Protein AF-A0A9W7S4F6-F1 (afdb_monomer_lite)

Sequence (201 aa):
MNFFNFFKSDSDDDDLYNVPKEFHKEILNIYGDYPEMPYFSPDRDFRFWIDNYVELFNSVVPKQHMVRLPNGLLTGHIIMLWRVSLNNFTNLTKIPTYFEYKYGVDGEEVIRELINQDLIILTSSVKSVDLNTRKELMILLEKYDINYLKSDKKTTLVSKIIENLSNDQISQEIQKRRYQLTDKGKSYLLDHKYIIKNHTG

Structure (mmCIF, N/CA/C/O backbone):
data_AF-A0A9W7S4F6-F1
#
_entry.id   AF-A0A9W7S4F6-F1
#
loop_
_atom_site.group_PDB
_atom_site.id
_atom_site.type_symbol
_atom_site.label_atom_id
_atom_site.label_alt_id
_atom_site.label_comp_id
_atom_site.label_asym_id
_atom_site.label_entity_id
_atom_site.label_seq_id
_atom_site.pdbx_PDB_ins_code
_atom_site.Cartn_x
_atom_site.Cartn_y
_atom_site.Cartn_z
_atom_site.occupancy
_atom_site.B_iso_or_equiv
_atom_site.auth_seq_id
_atom_site.auth_comp_id
_atom_site.auth_asym_id
_atom_site.auth_atom_id
_atom_site.pdbx_PDB_model_num
ATOM 1 N N . MET A 1 1 ? -12.901 -11.609 -35.967 1.00 32.72 1 MET A N 1
ATOM 2 C CA . MET A 1 1 ? -12.973 -10.137 -36.074 1.00 32.72 1 MET A CA 1
ATOM 3 C C . MET A 1 1 ? -11.819 -9.575 -35.266 1.00 32.72 1 MET A C 1
ATOM 5 O O . MET A 1 1 ? -11.843 -9.682 -34.050 1.00 32.72 1 MET A O 1
ATOM 9 N N . ASN A 1 2 ? -10.783 -9.100 -35.958 1.00 33.16 2 ASN A N 1
ATOM 10 C CA . ASN A 1 2 ? -9.621 -8.450 -35.359 1.00 33.16 2 ASN A CA 1
ATOM 11 C C . ASN A 1 2 ? -9.979 -6.995 -35.056 1.00 33.16 2 ASN A C 1
ATOM 13 O O . ASN A 1 2 ? -10.200 -6.220 -35.982 1.00 33.16 2 ASN A O 1
ATOM 17 N N . PHE A 1 3 ? -10.012 -6.636 -33.779 1.00 39.88 3 PHE A N 1
ATOM 18 C CA . PHE A 1 3 ? -10.021 -5.251 -33.322 1.00 39.88 3 PHE A CA 1
ATOM 19 C C . PHE A 1 3 ? -8.808 -5.073 -32.426 1.00 39.88 3 PHE A C 1
ATOM 21 O O . PHE A 1 3 ? -8.936 -5.311 -31.243 1.00 39.88 3 PHE A O 1
ATOM 28 N N . PHE A 1 4 ? -7.651 -4.748 -33.001 1.00 38.28 4 PHE A N 1
ATOM 29 C CA . PHE A 1 4 ? -6.555 -4.009 -32.359 1.00 38.28 4 PHE A CA 1
ATOM 30 C C . PHE A 1 4 ? -5.533 -3.675 -33.450 1.00 38.28 4 PHE A C 1
ATOM 32 O O . PHE A 1 4 ? -4.568 -4.391 -33.677 1.00 38.28 4 PHE A O 1
ATOM 39 N N . ASN A 1 5 ? -5.813 -2.602 -34.180 1.00 41.84 5 ASN A N 1
ATOM 40 C CA . ASN A 1 5 ? -4.803 -1.832 -34.892 1.00 41.84 5 ASN A CA 1
ATOM 41 C C . ASN A 1 5 ? -5.130 -0.376 -34.584 1.00 41.84 5 ASN A C 1
ATOM 43 O O . ASN A 1 5 ? -5.960 0.243 -35.247 1.00 41.84 5 ASN A O 1
ATOM 47 N N . PHE A 1 6 ? -4.537 0.131 -33.512 1.00 40.47 6 PHE A N 1
ATOM 48 C CA . PHE A 1 6 ? -4.518 1.553 -33.227 1.00 40.47 6 PHE A CA 1
ATOM 49 C C . PHE A 1 6 ? -3.107 1.885 -32.741 1.00 40.47 6 PHE A C 1
ATOM 51 O O . PHE A 1 6 ? -2.622 1.256 -31.806 1.00 40.47 6 PHE A O 1
ATOM 58 N N . PHE A 1 7 ? -2.482 2.821 -33.457 1.00 37.94 7 PHE A N 1
ATOM 59 C CA . PHE A 1 7 ? -1.103 3.313 -33.363 1.00 37.94 7 PHE A CA 1
ATOM 60 C C . PHE A 1 7 ? 0.009 2.446 -33.977 1.00 37.94 7 PHE A C 1
ATOM 62 O O . PHE A 1 7 ? 0.689 1.665 -33.324 1.00 37.94 7 PHE A O 1
ATOM 69 N N . LYS A 1 8 ? 0.262 2.698 -35.262 1.00 38.75 8 LYS A N 1
ATOM 70 C CA . LYS A 1 8 ? 1.627 2.965 -35.727 1.00 38.75 8 LYS A CA 1
ATOM 71 C C . LYS A 1 8 ? 1.611 4.365 -36.335 1.00 38.75 8 LYS A C 1
ATOM 73 O O . LYS A 1 8 ? 1.007 4.548 -37.390 1.00 38.75 8 LYS A O 1
ATOM 78 N N . SER A 1 9 ? 2.172 5.344 -35.630 1.00 35.16 9 SER A N 1
ATOM 79 C CA . SER A 1 9 ? 2.499 6.660 -36.182 1.00 35.16 9 SER A CA 1
ATOM 80 C C . SER A 1 9 ? 4.014 6.789 -36.248 1.00 35.16 9 SER A C 1
ATOM 82 O O . SER A 1 9 ? 4.688 6.534 -35.258 1.00 35.16 9 SER A O 1
ATOM 84 N N . ASP A 1 10 ? 4.525 7.172 -37.415 1.00 39.16 10 ASP A N 1
ATOM 85 C CA . ASP A 1 10 ? 5.950 7.335 -37.716 1.00 39.16 10 ASP A CA 1
ATOM 86 C C . ASP A 1 10 ? 6.528 8.630 -37.097 1.00 39.16 10 ASP A C 1
ATOM 88 O O . ASP A 1 10 ? 6.889 9.572 -37.807 1.00 39.16 10 ASP A O 1
ATOM 92 N N . SER A 1 11 ? 6.603 8.701 -35.766 1.00 40.31 11 SER A N 1
ATOM 93 C CA . SER A 1 11 ? 7.370 9.721 -35.039 1.00 40.31 11 SER A CA 1
ATOM 94 C C . SER A 1 11 ? 8.241 9.045 -33.984 1.00 40.31 11 SER A C 1
ATOM 96 O O . SER A 1 11 ? 7.776 8.782 -32.883 1.00 40.31 11 SER A O 1
ATOM 98 N N . ASP A 1 12 ? 9.495 8.763 -34.331 1.00 45.31 12 ASP A N 1
ATOM 99 C CA . ASP A 1 12 ? 10.498 8.067 -33.507 1.00 45.31 12 ASP A CA 1
ATOM 100 C C . ASP A 1 12 ? 10.998 8.885 -32.281 1.00 45.31 12 ASP A C 1
ATOM 102 O O . ASP A 1 12 ? 12.198 8.996 -32.051 1.00 45.31 12 ASP A O 1
ATOM 106 N N . ASP A 1 13 ? 10.083 9.460 -31.494 1.00 46.50 13 ASP A N 1
ATOM 107 C CA . ASP A 1 13 ? 10.300 10.156 -30.207 1.00 46.50 13 ASP A CA 1
ATOM 108 C C . ASP A 1 13 ? 9.098 9.857 -29.267 1.00 46.50 13 ASP A C 1
ATOM 110 O O . ASP A 1 13 ? 8.516 10.748 -28.644 1.00 46.50 13 ASP A O 1
ATOM 114 N N . ASP A 1 14 ? 8.662 8.592 -29.226 1.00 49.97 14 ASP A N 1
ATOM 115 C CA . ASP A 1 14 ? 7.472 8.133 -28.495 1.00 49.97 14 ASP A CA 1
ATOM 116 C C . ASP A 1 14 ? 7.614 8.337 -26.969 1.00 49.97 14 ASP A C 1
ATOM 118 O O . ASP A 1 14 ? 8.318 7.600 -26.277 1.00 49.97 14 ASP A O 1
ATOM 122 N N . ASP A 1 15 ? 6.939 9.379 -26.473 1.00 59.78 15 ASP A N 1
ATOM 123 C CA . ASP A 1 15 ? 6.607 9.751 -25.090 1.00 59.78 15 ASP A CA 1
ATOM 124 C C . ASP A 1 15 ? 7.166 8.847 -23.966 1.00 59.78 15 ASP A C 1
ATOM 126 O O . ASP A 1 15 ? 6.445 8.078 -23.320 1.00 59.78 15 ASP A O 1
ATOM 130 N N . LEU A 1 16 ? 8.451 9.026 -23.630 1.00 79.94 16 LEU A N 1
ATOM 131 C CA . LEU A 1 16 ? 9.003 8.613 -22.335 1.00 79.94 16 LEU A CA 1
ATOM 132 C C . LEU A 1 16 ? 8.400 9.491 -21.227 1.00 79.94 16 LEU A C 1
ATOM 134 O O . LEU A 1 16 ? 8.993 10.475 -20.776 1.00 79.94 16 LEU A O 1
ATOM 138 N N . TYR A 1 17 ? 7.176 9.152 -20.825 1.00 80.25 17 TYR A N 1
ATOM 139 C CA . TYR A 1 17 ? 6.408 9.876 -19.818 1.00 80.25 17 TYR A CA 1
ATOM 140 C C . TYR A 1 17 ? 7.227 10.062 -18.530 1.00 80.25 17 TYR A C 1
ATOM 142 O O . TYR A 1 17 ? 7.829 9.117 -18.023 1.00 80.25 17 TYR A O 1
ATOM 150 N N . ASN A 1 18 ? 7.250 11.294 -18.011 1.00 88.75 18 ASN A N 1
ATOM 151 C CA . ASN A 1 18 ? 8.052 11.738 -16.859 1.00 88.75 18 ASN A CA 1
ATOM 152 C C . ASN A 1 18 ? 9.583 11.683 -17.019 1.00 88.75 18 ASN A C 1
ATOM 154 O O . ASN A 1 18 ? 10.291 11.937 -16.046 1.00 88.75 18 ASN A O 1
ATOM 158 N N . VAL A 1 19 ? 10.118 11.409 -18.212 1.00 92.75 19 VAL A N 1
ATOM 159 C CA . VAL A 1 19 ? 11.563 11.487 -18.468 1.00 92.75 19 VAL A CA 1
ATOM 160 C C . VAL A 1 19 ? 11.887 12.810 -19.173 1.00 92.75 19 VAL A C 1
ATOM 162 O O . VAL A 1 19 ? 11.364 13.061 -20.264 1.00 92.75 19 VAL A O 1
ATOM 165 N N . PRO A 1 20 ? 12.756 13.667 -18.604 1.00 93.12 20 PRO A N 1
ATOM 166 C CA . PRO A 1 20 ? 13.249 14.853 -19.299 1.00 93.12 20 PRO A CA 1
ATOM 167 C C . PRO A 1 20 ? 13.992 14.485 -20.590 1.00 93.12 20 PRO A C 1
ATOM 169 O O . PRO A 1 20 ? 14.718 13.489 -20.633 1.00 93.12 20 PRO A O 1
ATOM 172 N N . LYS A 1 21 ? 13.821 15.294 -21.644 1.00 92.31 21 LYS A N 1
ATOM 173 C CA . LYS A 1 21 ? 14.333 15.002 -22.999 1.00 92.31 21 LYS A CA 1
ATOM 174 C C . LYS A 1 21 ? 15.837 14.755 -23.032 1.00 92.31 21 LYS A C 1
ATOM 176 O O . LYS A 1 21 ? 16.311 13.922 -23.797 1.00 92.31 21 LYS A O 1
ATOM 181 N N . GLU A 1 22 ? 16.585 15.457 -22.189 1.00 93.94 22 GLU A N 1
ATOM 182 C CA . GLU A 1 22 ? 18.032 15.315 -22.074 1.00 93.94 22 GLU A CA 1
ATOM 183 C C . GLU A 1 22 ? 18.489 13.922 -21.615 1.00 93.94 22 GLU A C 1
ATOM 185 O O . GLU A 1 22 ? 19.639 13.588 -21.866 1.00 93.94 22 GLU A O 1
ATOM 190 N N . PHE A 1 23 ? 17.614 13.108 -21.006 1.00 94.69 23 PHE A N 1
ATOM 191 C CA . PHE A 1 23 ? 17.925 11.741 -20.562 1.00 94.69 23 PHE A CA 1
ATOM 192 C C . PHE A 1 23 ? 17.335 10.648 -21.465 1.00 94.69 23 PHE A C 1
ATOM 194 O O . PHE A 1 23 ? 17.515 9.460 -21.191 1.00 94.69 23 PHE A O 1
ATOM 201 N N . HIS A 1 24 ? 16.597 11.000 -22.525 1.00 94.06 24 HIS A N 1
ATOM 202 C CA . HIS A 1 24 ? 15.890 10.017 -23.363 1.00 94.06 24 HIS A CA 1
ATOM 203 C C . HIS A 1 24 ? 16.838 8.982 -23.966 1.00 94.06 24 HIS A C 1
ATOM 205 O O . HIS A 1 24 ? 16.556 7.786 -23.931 1.00 94.06 24 HIS A O 1
ATOM 211 N N . LYS A 1 25 ? 17.998 9.423 -24.459 1.00 94.06 25 LYS A N 1
ATOM 212 C CA . LYS A 1 25 ? 18.991 8.534 -25.068 1.00 94.06 25 LYS A CA 1
ATOM 213 C C . LYS A 1 25 ? 19.554 7.536 -24.056 1.00 94.06 25 LYS A C 1
ATOM 215 O O . LYS A 1 25 ? 19.683 6.355 -24.367 1.00 94.06 25 LYS A O 1
ATOM 220 N N . GLU A 1 26 ? 19.883 7.991 -22.853 1.00 94.19 26 GLU A N 1
ATOM 221 C CA . GLU A 1 26 ? 20.376 7.160 -21.758 1.00 94.19 26 GLU A CA 1
ATOM 222 C C . GLU A 1 26 ? 19.328 6.123 -21.347 1.00 94.19 26 GLU A C 1
ATOM 224 O O . GLU A 1 26 ? 19.645 4.938 -21.250 1.00 94.19 26 GLU A O 1
ATOM 229 N N . ILE A 1 27 ? 18.069 6.540 -21.184 1.00 94.81 27 ILE A N 1
ATOM 230 C CA . ILE A 1 27 ? 16.965 5.633 -20.847 1.00 94.81 27 ILE A CA 1
ATOM 231 C C . ILE A 1 27 ? 16.746 4.587 -21.942 1.00 94.81 27 ILE A C 1
ATOM 233 O O . ILE A 1 27 ? 16.637 3.400 -21.629 1.00 94.81 27 ILE A O 1
ATOM 237 N N . LEU A 1 28 ? 16.745 4.983 -23.217 1.00 94.31 28 LEU A N 1
ATOM 238 C CA . LEU A 1 28 ? 16.602 4.052 -24.340 1.00 94.31 28 LEU A CA 1
ATOM 239 C C . LEU A 1 28 ? 17.790 3.088 -24.456 1.00 94.31 28 LEU A C 1
ATOM 241 O O . LEU A 1 28 ? 17.591 1.924 -24.790 1.00 94.31 28 LEU A O 1
ATOM 245 N N . ASN A 1 29 ? 19.007 3.517 -24.118 1.00 93.81 29 ASN A N 1
ATOM 246 C CA . ASN A 1 29 ? 20.161 2.614 -24.081 1.00 93.81 29 ASN A CA 1
ATOM 247 C C . ASN A 1 29 ? 20.031 1.537 -22.992 1.00 93.81 29 ASN A C 1
ATOM 249 O O . ASN A 1 29 ? 20.542 0.433 -23.168 1.00 93.81 29 ASN A O 1
ATOM 253 N N . ILE A 1 30 ? 19.373 1.851 -21.872 1.00 94.00 30 ILE A N 1
ATOM 254 C CA . ILE A 1 30 ? 19.196 0.920 -20.749 1.00 94.00 30 ILE A CA 1
ATOM 255 C C . ILE A 1 30 ? 17.992 -0.005 -20.974 1.00 94.00 30 ILE A C 1
ATOM 257 O O . ILE A 1 30 ? 18.078 -1.205 -20.713 1.00 94.00 30 ILE A O 1
ATOM 261 N N . TYR A 1 31 ? 16.867 0.559 -21.417 1.00 95.50 31 TYR A N 1
ATOM 262 C CA . TYR A 1 31 ? 15.559 -0.101 -21.405 1.00 95.50 31 TYR A CA 1
ATOM 263 C C . TYR A 1 31 ? 14.926 -0.275 -22.790 1.00 95.50 31 TYR A C 1
ATOM 265 O O . TYR A 1 31 ? 13.834 -0.824 -22.889 1.00 95.50 31 TYR A O 1
ATOM 273 N N . GLY A 1 32 ? 15.570 0.166 -23.873 1.00 93.69 32 GLY A N 1
ATOM 274 C CA . GLY A 1 32 ? 14.972 0.187 -25.215 1.00 93.69 32 GLY A CA 1
ATOM 275 C C . GLY A 1 32 ? 14.591 -1.186 -25.777 1.00 93.69 32 GLY A C 1
ATOM 276 O O . GLY A 1 32 ? 13.767 -1.269 -26.681 1.00 93.69 32 GLY A O 1
ATOM 277 N N . ASP A 1 33 ? 15.148 -2.272 -25.239 1.00 94.75 33 ASP A N 1
ATOM 278 C CA . ASP A 1 33 ? 14.789 -3.640 -25.618 1.00 94.75 33 ASP A CA 1
ATOM 279 C C . ASP A 1 33 ? 13.761 -4.288 -24.669 1.00 94.75 33 ASP A C 1
ATOM 281 O O . ASP A 1 33 ? 13.465 -5.483 -24.803 1.00 94.75 33 ASP A O 1
ATOM 285 N N . TYR A 1 34 ? 13.233 -3.542 -23.692 1.00 96.44 34 TYR A N 1
ATOM 286 C CA . TYR A 1 34 ? 12.266 -4.041 -22.719 1.00 96.44 34 TYR A CA 1
ATOM 287 C C . TYR A 1 34 ? 10.887 -4.179 -23.372 1.00 96.44 34 TYR A C 1
ATOM 289 O O . TYR A 1 34 ? 10.510 -3.365 -24.209 1.00 96.44 34 TYR A O 1
ATOM 297 N N . PRO A 1 35 ? 10.099 -5.198 -22.986 1.00 95.62 35 PRO A N 1
ATOM 298 C CA . PRO A 1 35 ? 8.726 -5.332 -23.473 1.00 95.62 35 PRO A CA 1
ATOM 299 C C . PRO A 1 35 ? 7.795 -4.230 -22.944 1.00 95.62 35 PRO A C 1
ATOM 301 O O . PRO A 1 35 ? 6.747 -3.991 -23.535 1.00 95.62 35 PRO A O 1
ATOM 304 N N . GLU A 1 36 ? 8.163 -3.583 -21.836 1.00 94.88 36 GLU A N 1
ATOM 305 C CA . GLU A 1 36 ? 7.449 -2.460 -21.235 1.00 94.88 36 GLU A CA 1
ATOM 306 C C . GLU A 1 36 ? 8.454 -1.537 -20.533 1.00 94.88 36 GLU A C 1
ATOM 308 O O . GLU A 1 36 ? 9.375 -2.016 -19.861 1.00 94.88 36 GLU A O 1
ATOM 313 N N . MET A 1 37 ? 8.290 -0.221 -20.689 1.00 95.31 37 MET A N 1
ATOM 314 C CA . MET A 1 37 ? 9.149 0.757 -20.024 1.00 95.31 37 MET A CA 1
ATOM 315 C C . MET A 1 37 ? 8.861 0.815 -18.521 1.00 95.31 37 MET A C 1
ATOM 317 O O . MET A 1 37 ? 7.693 0.868 -18.130 1.00 95.31 37 MET A O 1
ATOM 321 N N . PRO A 1 38 ? 9.896 0.837 -17.660 1.00 96.06 38 PRO A N 1
ATOM 322 C CA . PRO A 1 38 ? 9.707 1.107 -16.244 1.00 96.06 38 PRO A CA 1
ATOM 323 C C . PRO A 1 38 ? 9.049 2.465 -16.005 1.00 96.06 38 PRO A C 1
ATOM 325 O O . PRO A 1 38 ? 9.302 3.435 -16.715 1.00 96.06 38 PRO A O 1
ATOM 328 N N . TYR A 1 39 ? 8.265 2.551 -14.939 1.00 96.12 39 TYR A N 1
ATOM 329 C CA . TYR A 1 39 ? 7.789 3.818 -14.414 1.00 96.12 39 TYR A CA 1
ATOM 330 C C . TYR A 1 39 ? 8.942 4.654 -13.839 1.00 96.12 39 TYR A C 1
ATOM 332 O O . TYR A 1 39 ? 9.801 4.154 -13.100 1.00 96.12 39 TYR A O 1
ATOM 340 N N . PHE A 1 40 ? 8.899 5.952 -14.133 1.00 95.00 40 PHE A N 1
ATOM 341 C CA . PHE A 1 40 ? 9.747 6.977 -13.542 1.00 95.00 40 PHE A CA 1
ATOM 342 C C . PHE A 1 40 ? 8.859 8.012 -12.852 1.00 95.00 40 PHE A C 1
ATOM 344 O O . PHE A 1 40 ? 7.925 8.543 -13.466 1.00 95.00 40 PHE A O 1
ATOM 351 N N . SER A 1 41 ? 9.125 8.291 -11.575 1.00 93.38 41 SER A N 1
ATOM 352 C CA . SER A 1 41 ? 8.386 9.334 -10.874 1.00 93.38 41 SER A CA 1
ATOM 353 C C . SER A 1 41 ? 8.713 10.722 -11.455 1.00 93.38 41 SER A C 1
ATOM 355 O O . SER A 1 41 ? 9.854 10.955 -11.863 1.00 93.38 41 SER A O 1
ATOM 357 N N . PRO A 1 42 ? 7.750 11.666 -11.497 1.00 91.56 42 PRO A N 1
ATOM 358 C CA . PRO A 1 42 ? 7.992 13.021 -12.012 1.00 91.56 42 PRO A CA 1
ATOM 359 C C . PRO A 1 42 ? 9.106 13.781 -11.278 1.00 91.56 42 PRO A C 1
ATOM 361 O O . PRO A 1 42 ? 9.693 14.713 -11.815 1.00 91.56 42 PRO A O 1
ATOM 364 N N . ASP A 1 43 ? 9.361 13.404 -10.029 1.00 90.56 43 ASP A N 1
ATOM 365 C CA . ASP A 1 43 ? 10.349 13.982 -9.124 1.00 90.56 43 ASP A CA 1
ATOM 366 C C . ASP A 1 43 ? 11.664 13.185 -9.064 1.00 90.56 43 ASP A C 1
ATOM 368 O O . ASP A 1 43 ? 12.518 13.475 -8.222 1.00 90.56 43 ASP A O 1
ATOM 372 N N . ARG A 1 44 ? 11.858 12.187 -9.940 1.00 91.44 44 ARG A N 1
ATOM 373 C CA . ARG A 1 44 ? 13.099 11.408 -9.979 1.00 91.44 44 ARG A CA 1
ATOM 374 C C . ARG A 1 44 ? 14.284 12.292 -10.370 1.00 91.44 44 ARG A C 1
ATOM 376 O O . ARG A 1 44 ? 14.308 12.905 -11.434 1.00 91.44 44 ARG A O 1
ATOM 383 N N . ASP A 1 45 ? 15.337 12.250 -9.558 1.00 93.69 45 ASP A N 1
ATOM 384 C CA . ASP A 1 45 ? 16.643 12.794 -9.932 1.00 93.69 45 ASP A CA 1
ATOM 385 C C . ASP A 1 45 ? 17.372 11.809 -10.860 1.00 93.69 45 ASP A C 1
ATOM 387 O O . ASP A 1 45 ? 18.068 10.890 -10.417 1.00 93.69 45 ASP A O 1
ATOM 391 N N . PHE A 1 46 ? 17.163 11.973 -12.167 1.00 93.69 46 PHE A N 1
ATOM 392 C CA . PHE A 1 46 ? 17.753 11.113 -13.193 1.00 93.69 46 PHE A CA 1
ATOM 393 C C . PHE A 1 46 ? 19.275 11.175 -13.207 1.00 93.69 46 PHE A C 1
ATOM 395 O O . PHE A 1 46 ? 19.912 10.133 -13.344 1.00 93.69 46 PHE A O 1
ATOM 402 N N . ARG A 1 47 ? 19.860 12.364 -13.028 1.00 94.81 47 ARG A N 1
ATOM 403 C CA . ARG A 1 47 ? 21.315 1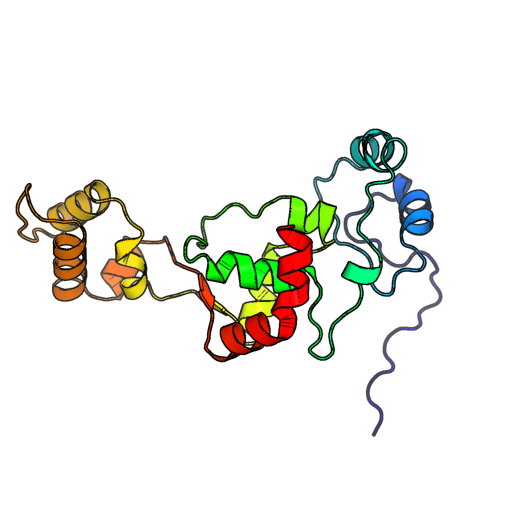2.528 -13.040 1.00 94.81 47 ARG A CA 1
ATOM 404 C C . ARG A 1 47 ? 21.940 11.777 -11.875 1.00 94.81 47 ARG A C 1
ATOM 406 O O . ARG A 1 47 ? 22.819 10.948 -12.087 1.00 94.81 47 ARG A O 1
ATOM 413 N N . PHE A 1 48 ? 21.433 12.001 -10.662 1.00 93.06 48 PHE A N 1
ATOM 414 C CA . PHE A 1 48 ? 21.901 11.279 -9.484 1.00 93.06 48 PHE A CA 1
ATOM 415 C C . PHE A 1 48 ? 21.695 9.768 -9.630 1.00 93.06 48 PHE A C 1
ATOM 417 O O . PHE A 1 48 ? 22.602 8.998 -9.312 1.00 93.06 48 PHE A O 1
ATOM 424 N N . TRP A 1 49 ? 20.530 9.331 -10.121 1.00 93.12 49 TRP A N 1
ATOM 425 C CA . TRP A 1 49 ? 20.239 7.910 -10.306 1.00 93.12 49 TRP A CA 1
ATOM 426 C C . TRP A 1 49 ? 21.177 7.241 -11.324 1.00 93.12 49 TRP A C 1
ATOM 428 O O . TRP A 1 49 ? 21.739 6.187 -11.020 1.00 93.12 49 TRP A O 1
ATOM 438 N N . ILE A 1 50 ? 21.394 7.849 -12.494 1.00 92.25 50 ILE A N 1
ATOM 439 C CA . ILE A 1 50 ? 22.292 7.315 -13.529 1.00 92.25 50 ILE A CA 1
ATOM 440 C C . ILE A 1 50 ? 23.721 7.231 -12.988 1.00 92.25 50 ILE A C 1
ATOM 442 O O . ILE A 1 50 ? 24.280 6.134 -12.925 1.00 92.25 50 ILE A O 1
ATOM 446 N N . ASP A 1 51 ? 24.254 8.352 -12.500 1.00 91.44 51 ASP A N 1
ATOM 447 C CA . ASP A 1 51 ? 25.649 8.452 -12.065 1.00 91.44 51 ASP A CA 1
ATOM 448 C C . ASP A 1 51 ? 25.946 7.518 -10.880 1.00 91.44 51 ASP A C 1
ATOM 450 O O . ASP A 1 51 ? 27.020 6.932 -10.802 1.00 91.44 51 ASP A O 1
ATOM 454 N N . ASN A 1 52 ? 25.005 7.359 -9.937 1.00 88.44 52 ASN A N 1
ATOM 455 C CA . ASN A 1 52 ? 25.277 6.647 -8.682 1.00 88.44 52 ASN A CA 1
ATOM 456 C C . ASN A 1 52 ? 24.771 5.207 -8.651 1.00 88.44 52 ASN A C 1
ATOM 458 O O . ASN A 1 52 ? 25.295 4.423 -7.866 1.00 88.44 52 ASN A O 1
ATOM 462 N N . TYR A 1 53 ? 23.764 4.840 -9.446 1.00 86.75 53 TYR A N 1
ATOM 463 C CA . TYR A 1 53 ? 23.165 3.500 -9.398 1.00 86.75 53 TYR A CA 1
ATOM 464 C C . TYR A 1 53 ? 23.378 2.726 -10.687 1.00 86.75 53 TYR A C 1
ATOM 466 O O . TYR A 1 53 ? 23.735 1.547 -10.626 1.00 86.75 53 TYR A O 1
ATOM 474 N N . VAL A 1 54 ? 23.181 3.363 -11.839 1.00 86.62 54 VAL A N 1
ATOM 475 C CA . VAL A 1 54 ? 23.348 2.689 -13.130 1.00 86.62 54 VAL A CA 1
ATOM 476 C C . VAL A 1 54 ? 24.830 2.487 -13.422 1.00 86.62 54 VAL A C 1
ATOM 478 O O . VAL A 1 54 ? 25.260 1.349 -13.589 1.00 86.62 54 VAL A O 1
ATOM 481 N N . GLU A 1 55 ? 25.626 3.554 -13.406 1.00 84.00 55 GLU A N 1
ATOM 482 C CA . GLU A 1 55 ? 27.038 3.4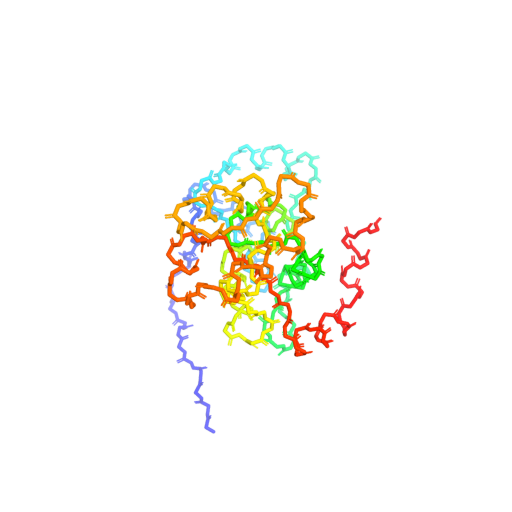75 -13.796 1.00 84.00 55 GLU A CA 1
ATOM 483 C C . GLU A 1 55 ? 27.899 2.727 -12.767 1.00 84.00 55 GLU A C 1
ATOM 485 O O . GLU A 1 55 ? 28.755 1.927 -13.143 1.00 84.00 55 GLU A O 1
ATOM 490 N N . LEU A 1 56 ? 27.658 2.938 -11.466 1.00 77.00 56 LEU A N 1
ATOM 491 C CA . LEU A 1 56 ? 28.482 2.337 -10.406 1.00 77.00 56 LEU A CA 1
ATOM 492 C C . LEU A 1 56 ? 28.066 0.914 -10.025 1.00 77.00 56 LEU A C 1
ATOM 494 O O . LEU A 1 56 ? 28.922 0.092 -9.699 1.00 77.00 56 LEU A O 1
ATOM 498 N N . PHE A 1 57 ? 26.763 0.623 -10.024 1.00 79.38 57 PHE A N 1
ATOM 499 C CA . PHE A 1 57 ? 26.230 -0.629 -9.472 1.00 79.38 57 PHE A CA 1
ATOM 500 C C . PHE A 1 57 ? 25.417 -1.449 -10.471 1.00 79.38 57 PHE A C 1
ATOM 502 O O . PHE A 1 57 ? 24.924 -2.516 -10.102 1.00 79.38 57 PHE A O 1
ATOM 509 N N . ASN A 1 58 ? 25.255 -0.975 -11.712 1.00 82.50 58 ASN A N 1
ATOM 510 C CA . ASN A 1 58 ? 24.370 -1.580 -12.709 1.00 82.50 58 ASN A CA 1
ATOM 511 C C . ASN A 1 58 ? 22.960 -1.860 -12.146 1.00 82.50 58 ASN A C 1
ATOM 513 O O . ASN A 1 58 ? 22.322 -2.871 -12.446 1.00 82.50 58 ASN A O 1
ATOM 517 N N . SER A 1 59 ? 22.495 -0.977 -11.259 1.00 87.94 59 SER A N 1
ATOM 518 C CA . SER A 1 59 ? 21.251 -1.131 -10.509 1.00 87.94 59 SER A CA 1
ATOM 519 C C . SER A 1 59 ? 20.081 -0.567 -11.313 1.00 87.94 59 SER A C 1
ATOM 521 O O . SER A 1 59 ? 19.532 0.494 -11.003 1.00 87.94 59 SER A O 1
ATOM 523 N N . VAL A 1 60 ? 19.712 -1.309 -12.354 1.00 94.19 60 VAL A N 1
ATOM 524 C CA . VAL A 1 60 ? 18.562 -1.049 -13.229 1.00 94.19 60 VAL A CA 1
ATOM 525 C C . VAL A 1 60 ? 17.403 -1.987 -12.892 1.00 94.19 60 VAL A C 1
ATOM 527 O O . VAL A 1 60 ? 17.603 -3.059 -12.313 1.00 94.19 60 VAL A O 1
ATOM 530 N N . VAL A 1 61 ? 16.178 -1.603 -13.258 1.00 95.69 61 VAL A N 1
ATOM 531 C CA . VAL A 1 61 ? 15.014 -2.490 -13.127 1.00 95.69 61 VAL A CA 1
ATOM 532 C C . VAL A 1 61 ? 15.244 -3.712 -14.016 1.00 95.69 61 VAL A C 1
ATOM 534 O O . VAL A 1 61 ? 15.475 -3.535 -15.204 1.00 95.69 61 VAL A O 1
ATOM 537 N N . PRO A 1 62 ? 15.175 -4.955 -13.512 1.00 95.50 62 PRO A N 1
ATOM 538 C CA . PRO A 1 62 ? 15.411 -6.123 -14.352 1.00 95.50 62 PRO A CA 1
ATOM 539 C C . PRO A 1 62 ? 14.351 -6.280 -15.449 1.00 95.50 62 PRO A C 1
ATOM 541 O O . PRO A 1 62 ? 13.156 -6.262 -15.157 1.00 95.50 62 PRO A O 1
ATOM 544 N N . LYS A 1 63 ? 14.768 -6.582 -16.684 1.00 96.38 63 LYS A N 1
ATOM 545 C CA . LYS A 1 63 ? 13.870 -6.849 -17.830 1.00 96.38 63 LYS A CA 1
ATOM 546 C C . LYS A 1 63 ? 12.741 -7.827 -17.526 1.00 96.38 63 LYS A C 1
ATOM 548 O O . LYS A 1 63 ? 11.595 -7.597 -17.888 1.00 96.38 63 LYS A O 1
ATOM 553 N N . GLN A 1 64 ? 13.048 -8.892 -16.792 1.00 95.81 64 GLN A N 1
ATOM 554 C CA . GLN A 1 64 ? 12.070 -9.896 -16.367 1.00 95.81 64 GLN A CA 1
ATOM 555 C C . GLN A 1 64 ? 10.940 -9.335 -15.480 1.00 95.81 64 GLN A C 1
ATOM 557 O O . GLN A 1 64 ? 9.877 -9.941 -15.403 1.00 95.81 64 GLN A O 1
ATO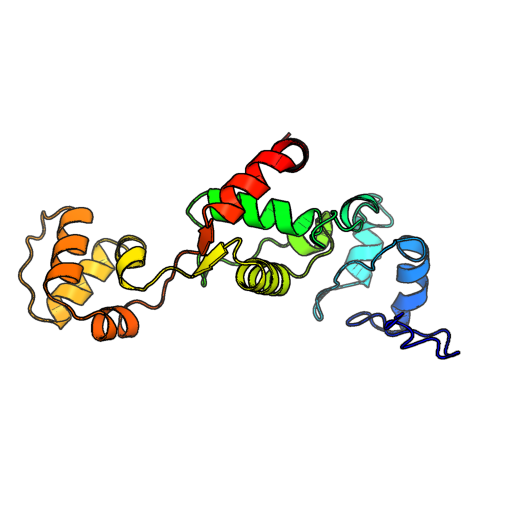M 562 N N . HIS A 1 65 ? 11.148 -8.206 -14.789 1.00 97.31 65 HIS A N 1
ATOM 563 C CA . HIS A 1 65 ? 10.111 -7.561 -13.974 1.00 97.31 65 HIS A CA 1
ATOM 564 C C . HIS A 1 65 ? 9.119 -6.761 -14.815 1.00 97.31 65 HIS A C 1
ATOM 566 O O . HIS A 1 65 ? 7.984 -6.595 -14.372 1.00 97.31 65 HIS A O 1
ATOM 572 N N . MET A 1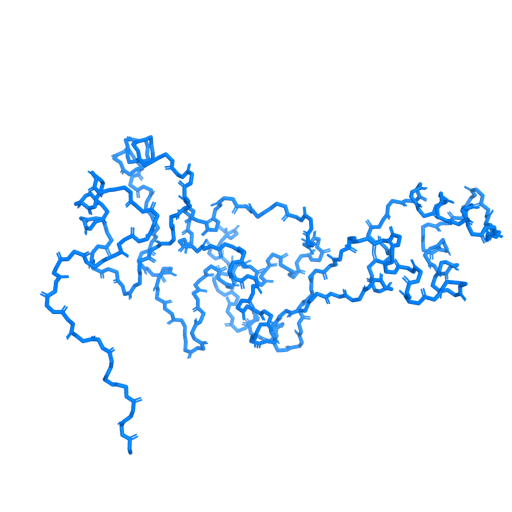 66 ? 9.523 -6.378 -16.030 1.00 97.62 66 MET A N 1
ATOM 573 C CA . MET A 1 66 ? 8.703 -5.668 -17.011 1.00 97.62 66 MET A CA 1
ATOM 574 C C . MET A 1 66 ? 7.986 -6.608 -17.993 1.00 97.62 66 MET A C 1
ATOM 576 O O . MET A 1 66 ? 7.345 -6.159 -18.933 1.00 97.62 66 MET A O 1
ATOM 580 N N . VAL A 1 67 ? 8.057 -7.927 -17.784 1.00 97.19 67 VAL A N 1
ATOM 581 C CA . VAL A 1 67 ? 7.264 -8.907 -18.540 1.00 97.19 67 VAL A CA 1
ATOM 582 C C . VAL A 1 67 ? 5.918 -9.104 -17.838 1.00 97.19 67 VAL A C 1
ATOM 584 O O . VAL A 1 67 ? 5.871 -9.557 -16.691 1.00 97.19 67 VAL A O 1
ATOM 587 N N . ARG A 1 68 ? 4.817 -8.801 -18.532 1.00 97.31 68 ARG A N 1
ATOM 588 C CA . ARG A 1 68 ? 3.450 -9.040 -18.041 1.00 97.31 68 ARG A CA 1
ATOM 589 C C . ARG A 1 68 ? 3.165 -10.546 -17.932 1.00 97.31 68 ARG A C 1
ATOM 591 O O . ARG A 1 68 ? 3.459 -11.325 -18.836 1.00 97.31 68 ARG A O 1
ATOM 598 N N . LEU A 1 69 ? 2.566 -10.947 -16.815 1.00 95.75 69 LEU A N 1
ATOM 599 C CA . LEU A 1 69 ? 1.983 -12.270 -16.584 1.00 95.75 69 LEU A CA 1
ATOM 600 C C . LEU A 1 69 ? 0.716 -12.450 -17.445 1.00 95.75 69 LEU A C 1
ATOM 602 O O . LEU A 1 69 ? 0.170 -11.456 -17.928 1.00 95.75 69 LEU A O 1
ATOM 606 N N . PRO A 1 70 ? 0.185 -13.679 -17.614 1.00 93.56 70 PRO A N 1
ATOM 607 C CA . PRO A 1 70 ? -0.975 -13.928 -18.481 1.00 93.56 70 PRO A CA 1
ATOM 608 C C . PRO A 1 70 ? -2.229 -13.096 -18.170 1.00 93.56 70 PRO A C 1
ATOM 610 O O . PRO A 1 70 ? -3.052 -12.879 -19.053 1.00 93.56 70 PRO A O 1
ATOM 613 N N . ASN A 1 71 ? -2.387 -12.619 -16.933 1.00 89.88 71 ASN A N 1
ATOM 614 C CA . ASN A 1 71 ? -3.496 -11.752 -16.531 1.00 89.88 71 ASN A CA 1
ATOM 615 C C . ASN A 1 71 ? -3.200 -10.246 -16.684 1.00 89.88 71 ASN A C 1
ATOM 617 O O . ASN A 1 71 ? -3.972 -9.418 -16.203 1.00 89.88 71 ASN A O 1
ATOM 621 N N . GLY A 1 72 ? -2.067 -9.891 -17.290 1.00 95.25 72 GLY A N 1
ATOM 622 C CA . GLY A 1 72 ? -1.641 -8.510 -17.481 1.00 95.25 72 GLY A CA 1
ATOM 623 C C . GLY A 1 72 ? -0.998 -7.860 -16.255 1.00 95.25 72 GLY A C 1
ATOM 624 O O . GLY A 1 72 ? -0.857 -6.646 -16.247 1.00 95.25 72 GLY A O 1
ATOM 625 N N . LEU A 1 73 ? -0.602 -8.601 -15.216 1.00 97.25 73 LEU A N 1
ATOM 626 C CA . LEU A 1 73 ? 0.125 -8.034 -14.069 1.00 97.25 73 LEU A CA 1
ATOM 627 C C . LEU A 1 73 ? 1.641 -8.153 -14.227 1.00 97.25 73 LEU A C 1
ATOM 629 O O . LEU A 1 73 ? 2.133 -9.146 -14.754 1.00 97.25 73 LEU A O 1
ATOM 633 N N . LEU A 1 74 ? 2.391 -7.180 -13.715 1.00 98.19 74 LEU A N 1
ATOM 634 C CA . LEU A 1 74 ? 3.849 -7.255 -13.613 1.00 98.19 74 LEU A CA 1
ATOM 635 C C . LEU A 1 74 ? 4.279 -7.904 -12.297 1.00 98.19 74 LEU A C 1
ATOM 637 O O . LEU A 1 74 ? 3.496 -8.097 -11.362 1.00 98.19 74 LEU A O 1
ATOM 641 N N . THR A 1 75 ? 5.579 -8.181 -12.195 1.00 97.81 75 THR A N 1
ATOM 642 C CA . THR A 1 75 ? 6.190 -8.667 -10.949 1.00 97.81 75 THR A CA 1
ATOM 643 C C . THR A 1 75 ? 5.898 -7.712 -9.783 1.00 97.81 75 THR A C 1
ATOM 645 O O . THR A 1 75 ? 5.581 -8.167 -8.682 1.00 97.81 75 THR A O 1
ATOM 648 N N . GLY A 1 76 ? 5.927 -6.396 -10.028 1.00 98.00 76 GLY A N 1
ATOM 649 C CA . GLY A 1 76 ? 5.607 -5.372 -9.030 1.00 98.00 76 GLY A CA 1
ATOM 650 C C . GLY A 1 76 ? 4.212 -5.526 -8.413 1.00 98.00 76 GLY A C 1
ATOM 651 O O . GLY A 1 76 ? 4.065 -5.414 -7.197 1.00 98.00 76 GLY A O 1
ATOM 652 N N . HIS A 1 77 ? 3.198 -5.896 -9.197 1.00 98.50 77 HIS A N 1
ATOM 653 C CA . HIS A 1 77 ? 1.842 -6.131 -8.686 1.00 98.50 77 HIS A CA 1
ATOM 654 C C . HIS A 1 77 ? 1.774 -7.302 -7.709 1.00 98.50 77 HIS A C 1
ATOM 656 O O . HIS A 1 77 ? 1.080 -7.223 -6.697 1.00 98.50 77 HIS A O 1
ATOM 662 N N . ILE A 1 78 ? 2.539 -8.369 -7.955 1.00 98.19 78 ILE A N 1
ATOM 663 C CA . ILE A 1 78 ? 2.611 -9.526 -7.047 1.00 98.19 78 ILE A CA 1
ATOM 664 C C . ILE A 1 78 ? 3.237 -9.127 -5.713 1.00 98.19 78 ILE A C 1
ATOM 666 O O . ILE A 1 78 ? 2.775 -9.545 -4.649 1.00 98.19 78 ILE A O 1
ATOM 670 N N . ILE A 1 79 ? 4.256 -8.269 -5.754 1.00 98.19 79 ILE A N 1
ATOM 671 C CA . ILE A 1 79 ? 4.878 -7.727 -4.545 1.00 98.19 79 ILE A CA 1
ATOM 672 C C . ILE A 1 79 ? 3.905 -6.825 -3.784 1.00 98.19 79 ILE A C 1
ATOM 674 O O . ILE A 1 79 ? 3.868 -6.882 -2.555 1.00 98.19 79 ILE A O 1
ATOM 678 N N . MET A 1 80 ? 3.056 -6.059 -4.476 1.00 98.31 80 MET A N 1
ATOM 679 C CA . MET A 1 80 ? 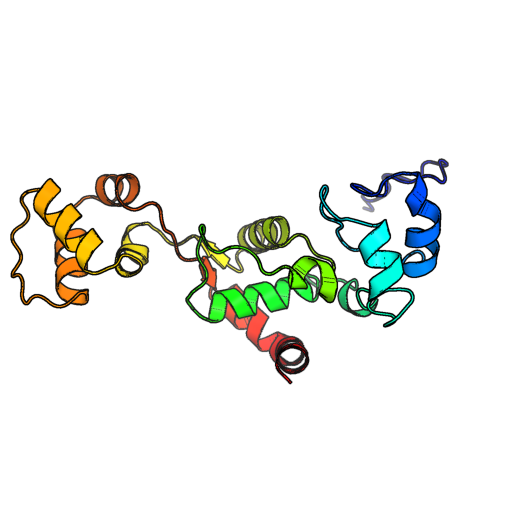1.998 -5.287 -3.816 1.00 98.31 80 MET A CA 1
ATOM 680 C C . MET A 1 80 ? 0.956 -6.198 -3.158 1.00 98.31 80 MET A C 1
ATOM 682 O O . MET A 1 80 ? 0.609 -5.981 -1.997 1.00 98.31 80 MET A O 1
ATOM 686 N N . LEU A 1 81 ? 0.519 -7.269 -3.831 1.00 98.19 81 LEU A N 1
ATOM 687 C CA . LEU A 1 81 ? -0.369 -8.273 -3.228 1.00 98.19 81 LEU A CA 1
ATOM 688 C C . LEU A 1 81 ? 0.249 -8.892 -1.969 1.00 98.19 81 LEU A C 1
ATOM 690 O O . LEU A 1 81 ? -0.418 -9.002 -0.937 1.00 98.19 81 LEU A O 1
ATOM 694 N N . TRP A 1 82 ? 1.539 -9.233 -2.014 1.00 97.69 82 TRP A N 1
ATOM 695 C CA . TRP A 1 82 ? 2.263 -9.699 -0.835 1.00 97.69 82 TRP A CA 1
ATOM 696 C C . TRP A 1 82 ? 2.275 -8.646 0.281 1.00 97.69 82 TRP A C 1
ATOM 698 O O . TRP A 1 82 ? 1.955 -8.977 1.423 1.00 97.69 82 TRP A O 1
ATOM 708 N N . ARG A 1 83 ? 2.553 -7.371 -0.022 1.00 97.06 83 ARG A N 1
ATOM 709 C CA . ARG A 1 83 ? 2.519 -6.286 0.977 1.00 97.06 83 ARG A CA 1
ATOM 710 C C . ARG A 1 83 ? 1.150 -6.133 1.629 1.00 97.06 83 ARG A C 1
ATOM 712 O O . ARG A 1 83 ? 1.079 -6.013 2.851 1.00 97.06 83 ARG A O 1
ATOM 719 N N . VAL A 1 84 ? 0.077 -6.200 0.845 1.00 97.56 84 VAL A N 1
ATOM 720 C CA . VAL A 1 84 ? -1.302 -6.181 1.353 1.00 97.56 84 VAL A CA 1
ATOM 721 C C . VAL A 1 84 ? -1.579 -7.402 2.242 1.00 97.56 84 VAL A C 1
ATOM 723 O O . VAL A 1 84 ? -2.212 -7.268 3.291 1.00 97.56 84 VAL A O 1
ATOM 726 N N . SER A 1 85 ? -1.042 -8.577 1.894 1.00 96.56 85 SER A N 1
ATOM 727 C CA . SER A 1 85 ? -1.209 -9.815 2.674 1.00 96.56 85 SER A CA 1
ATOM 728 C C . SER A 1 85 ? -0.626 -9.748 4.093 1.00 96.56 85 SER A C 1
ATOM 730 O O . SER A 1 85 ? -1.128 -10.429 4.987 1.00 96.56 85 SER A O 1
ATOM 732 N N . LEU A 1 86 ? 0.371 -8.881 4.334 1.00 94.38 86 LEU A N 1
ATOM 733 C CA . LEU A 1 86 ? 0.966 -8.663 5.662 1.00 94.38 86 LEU A CA 1
ATOM 734 C C . LEU A 1 86 ? 0.006 -7.990 6.651 1.00 94.38 86 LEU A C 1
ATOM 736 O O . LEU A 1 86 ? 0.327 -7.853 7.831 1.00 94.38 86 LEU A O 1
ATOM 740 N N . ASN A 1 87 ? -1.174 -7.573 6.184 1.00 87.88 87 ASN A N 1
ATOM 741 C CA . ASN A 1 87 ? -2.254 -7.077 7.022 1.00 87.88 87 ASN A CA 1
ATOM 742 C C . ASN A 1 87 ? -1.840 -5.846 7.859 1.00 87.88 87 ASN A C 1
ATOM 744 O O . ASN A 1 87 ? -2.255 -5.675 9.004 1.00 87.88 87 ASN A O 1
ATOM 748 N N . ASN A 1 88 ? -1.000 -4.978 7.295 1.00 90.06 88 ASN A N 1
ATOM 749 C CA . ASN A 1 88 ? -0.620 -3.684 7.872 1.00 90.06 88 ASN A CA 1
ATOM 750 C C . ASN A 1 88 ? -0.621 -2.543 6.836 1.00 90.06 88 ASN A C 1
ATOM 752 O O . ASN A 1 88 ? -0.247 -1.416 7.162 1.00 90.06 88 ASN A O 1
ATOM 756 N N . PHE A 1 89 ? -1.053 -2.829 5.605 1.00 95.00 89 PHE A N 1
ATOM 757 C CA . PHE A 1 89 ? -1.091 -1.882 4.499 1.00 95.00 89 PHE A CA 1
ATOM 758 C C . PHE A 1 89 ? -2.428 -1.125 4.476 1.00 95.00 89 PHE A C 1
ATOM 760 O O . PHE A 1 89 ? -3.506 -1.724 4.546 1.00 95.00 89 PHE A O 1
ATOM 767 N N . THR A 1 90 ? -2.364 0.204 4.424 1.00 96.44 90 THR A N 1
ATOM 768 C CA . THR A 1 90 ? -3.519 1.103 4.568 1.00 96.44 90 THR A CA 1
ATOM 769 C C . THR A 1 90 ? -3.497 2.206 3.517 1.00 96.44 90 THR A C 1
ATOM 771 O O . THR A 1 90 ? -2.455 2.459 2.923 1.00 96.44 90 THR A O 1
ATOM 774 N N . ASN A 1 91 ? -4.611 2.918 3.343 1.00 95.75 91 ASN A N 1
ATOM 775 C CA . ASN A 1 91 ? -4.686 4.115 2.489 1.00 95.75 91 ASN A CA 1
ATOM 776 C C . ASN A 1 91 ? -3.779 5.280 2.930 1.00 95.75 91 ASN A C 1
ATOM 778 O O . ASN A 1 91 ? -3.664 6.258 2.207 1.00 95.75 91 ASN A O 1
ATOM 782 N N . LEU A 1 92 ? -3.158 5.195 4.109 1.00 95.19 92 LEU A N 1
ATOM 783 C CA . LEU A 1 92 ? -2.181 6.171 4.604 1.00 95.19 92 LEU A CA 1
ATOM 784 C C . LEU A 1 92 ? -0.744 5.633 4.562 1.00 95.19 92 LEU A C 1
ATOM 786 O O . LEU A 1 92 ? 0.187 6.290 5.029 1.00 95.19 92 LEU A O 1
ATOM 790 N N . THR A 1 93 ? -0.545 4.403 4.085 1.00 95.19 93 THR A N 1
ATOM 791 C CA . THR A 1 93 ? 0.782 3.797 4.036 1.00 95.19 93 THR A CA 1
ATOM 792 C C . THR A 1 93 ? 1.578 4.417 2.897 1.00 95.19 93 THR A C 1
ATOM 794 O O . THR A 1 93 ? 1.206 4.274 1.740 1.00 95.19 93 THR A O 1
ATOM 797 N N . LYS A 1 94 ? 2.719 5.039 3.219 1.00 95.75 94 LYS A N 1
ATOM 798 C CA . LYS A 1 94 ? 3.674 5.475 2.197 1.00 95.75 94 LYS A CA 1
ATOM 799 C C . LYS A 1 94 ? 4.159 4.266 1.398 1.00 95.75 94 LYS A C 1
ATOM 801 O O . LYS A 1 94 ? 4.675 3.303 1.977 1.00 95.75 94 LYS A O 1
ATOM 806 N N . ILE A 1 95 ? 4.017 4.338 0.079 1.00 95.75 95 ILE A N 1
ATOM 807 C CA . ILE A 1 95 ? 4.491 3.297 -0.826 1.00 95.75 95 ILE A CA 1
ATOM 808 C C . ILE A 1 95 ? 6.026 3.246 -0.786 1.00 95.75 95 ILE A C 1
ATOM 810 O O . ILE A 1 95 ? 6.685 4.281 -0.915 1.00 95.75 95 ILE A O 1
ATOM 814 N N . PRO A 1 96 ? 6.624 2.061 -0.569 1.00 94.81 96 PRO A N 1
ATOM 815 C CA . PRO A 1 96 ? 8.071 1.905 -0.615 1.00 94.81 96 PRO A CA 1
ATOM 816 C C . PRO A 1 96 ? 8.657 2.243 -1.989 1.00 94.81 96 PRO A C 1
ATOM 818 O O . PRO A 1 96 ? 8.161 1.783 -3.013 1.00 94.81 96 PRO A O 1
ATOM 821 N N . THR A 1 97 ? 9.785 2.948 -2.004 1.00 93.38 97 THR A N 1
ATOM 822 C CA . THR A 1 97 ? 10.466 3.363 -3.242 1.00 93.38 97 THR A CA 1
ATOM 823 C C . THR A 1 97 ? 10.930 2.184 -4.100 1.00 93.38 97 THR A C 1
ATOM 825 O O . THR A 1 97 ? 11.052 2.321 -5.310 1.00 93.38 97 THR A O 1
ATOM 828 N N . TYR A 1 98 ? 11.127 0.990 -3.530 1.00 94.12 98 TYR A N 1
ATOM 829 C CA . TYR A 1 98 ? 11.517 -0.183 -4.318 1.00 94.12 98 TYR A CA 1
ATOM 830 C C . TYR A 1 98 ? 10.466 -0.596 -5.364 1.00 94.12 98 TYR A C 1
ATOM 832 O O . TYR A 1 98 ? 10.818 -1.322 -6.289 1.00 94.12 98 TYR A O 1
ATOM 840 N N . PHE A 1 99 ? 9.196 -0.184 -5.248 1.00 97.06 99 PHE A N 1
ATOM 841 C CA . PHE A 1 99 ? 8.212 -0.436 -6.311 1.00 97.06 99 PHE A CA 1
ATOM 842 C C . PHE A 1 99 ? 8.651 0.210 -7.623 1.00 97.06 99 PHE A C 1
ATOM 844 O O . PHE A 1 99 ? 8.634 -0.437 -8.665 1.00 97.06 99 PHE A O 1
ATOM 851 N N . GLU A 1 100 ? 9.172 1.424 -7.531 1.00 95.44 100 GLU A N 1
ATOM 852 C CA . GLU A 1 100 ? 9.741 2.138 -8.656 1.00 95.44 100 GLU A CA 1
ATOM 853 C C . GLU A 1 100 ? 11.138 1.590 -9.003 1.00 95.44 100 GLU A C 1
ATOM 855 O O . GLU A 1 100 ? 11.350 1.056 -10.088 1.00 95.44 100 GLU A O 1
ATOM 860 N N . TYR A 1 101 ? 12.090 1.644 -8.065 1.00 93.44 101 TYR A N 1
ATOM 861 C CA . TYR A 1 101 ? 13.505 1.376 -8.373 1.00 93.44 101 TYR A CA 1
ATOM 862 C C . TYR A 1 101 ? 13.840 -0.097 -8.630 1.00 93.44 101 TYR A C 1
ATOM 864 O O . TYR A 1 101 ? 14.783 -0.387 -9.360 1.00 93.44 101 TYR A O 1
ATOM 872 N N . LYS A 1 102 ? 13.111 -1.036 -8.015 1.00 94.81 102 LYS A N 1
ATOM 873 C CA . LYS A 1 102 ? 13.353 -2.478 -8.186 1.00 94.81 102 LYS A CA 1
ATOM 874 C C . LYS A 1 102 ? 12.370 -3.098 -9.167 1.00 94.81 102 LYS A C 1
ATOM 876 O O . LYS A 1 102 ? 12.777 -3.964 -9.930 1.00 94.81 102 LYS A O 1
ATOM 881 N N . TYR A 1 103 ? 11.102 -2.687 -9.138 1.00 97.19 103 TYR A N 1
ATOM 882 C CA . TYR A 1 103 ? 10.037 -3.324 -9.921 1.00 97.19 103 TYR A CA 1
ATOM 883 C C . TYR A 1 103 ? 9.522 -2.499 -11.098 1.00 97.19 103 TYR A C 1
ATOM 885 O O . TYR A 1 103 ? 8.743 -3.043 -11.872 1.00 97.19 103 TYR A O 1
ATOM 893 N N . GLY A 1 104 ? 9.957 -1.246 -11.252 1.00 96.69 104 GLY A N 1
ATOM 894 C CA . GLY A 1 104 ? 9.600 -0.407 -12.393 1.00 96.69 104 GLY A CA 1
ATOM 895 C C . GLY A 1 104 ? 8.123 -0.045 -12.477 1.00 96.69 104 GLY A C 1
ATOM 896 O O . GLY A 1 104 ? 7.634 0.172 -13.578 1.00 96.69 104 GLY A O 1
ATOM 897 N N . VAL A 1 105 ? 7.396 -0.002 -11.358 1.00 97.50 105 VAL A N 1
ATOM 898 C CA . VAL A 1 105 ? 5.952 0.286 -11.347 1.00 97.50 105 VAL A CA 1
ATOM 899 C C . VAL A 1 105 ? 5.612 1.494 -10.480 1.00 97.50 105 VAL A C 1
ATOM 901 O O . VAL A 1 105 ? 6.219 1.702 -9.426 1.00 97.50 105 VAL A O 1
ATOM 904 N N . ASP A 1 106 ? 4.590 2.251 -10.887 1.00 97.19 106 ASP A N 1
ATOM 905 C CA . ASP A 1 106 ? 3.921 3.206 -10.003 1.00 97.19 106 ASP A CA 1
ATOM 906 C C . ASP A 1 106 ? 3.073 2.424 -8.998 1.00 97.19 106 ASP A C 1
ATOM 908 O O . ASP A 1 106 ? 2.080 1.788 -9.352 1.00 97.19 106 ASP A O 1
ATOM 912 N N . GLY A 1 107 ? 3.465 2.450 -7.725 1.00 96.81 107 GLY A N 1
ATOM 913 C CA . GLY A 1 107 ? 2.741 1.713 -6.699 1.00 96.81 107 GLY A CA 1
ATOM 914 C C . GLY A 1 107 ? 1.300 2.192 -6.493 1.00 96.81 107 GLY A C 1
ATOM 915 O O . GLY A 1 107 ? 0.463 1.372 -6.113 1.00 96.81 107 GLY A O 1
ATOM 916 N N . GLU A 1 108 ? 0.993 3.471 -6.739 1.00 96.31 108 GLU A N 1
ATOM 917 C CA . GLU A 1 108 ? -0.380 3.981 -6.614 1.00 96.31 108 GLU A CA 1
ATOM 918 C C . GLU A 1 108 ? -1.254 3.450 -7.758 1.00 96.31 108 GLU A C 1
ATOM 920 O O . GLU A 1 108 ? -2.377 2.995 -7.523 1.00 96.31 108 GLU A O 1
ATOM 925 N N . GLU A 1 109 ? -0.730 3.437 -8.989 1.00 97.31 109 GLU A N 1
ATOM 926 C CA . GLU A 1 109 ? -1.407 2.813 -10.134 1.00 97.31 109 GLU A CA 1
ATOM 927 C C . GLU A 1 109 ? -1.580 1.308 -9.929 1.00 97.31 109 GLU A C 1
ATOM 929 O O . GLU A 1 109 ? -2.673 0.784 -10.124 1.00 97.31 109 GLU A O 1
ATOM 934 N N . VAL A 1 110 ? -0.560 0.615 -9.414 1.00 98.25 110 VAL A N 1
ATOM 935 C CA . VAL A 1 110 ? -0.658 -0.813 -9.077 1.00 98.25 110 VAL A CA 1
ATOM 936 C C . VAL A 1 110 ? -1.825 -1.081 -8.126 1.00 98.25 110 VAL A C 1
ATOM 938 O O . VAL A 1 110 ? -2.568 -2.039 -8.329 1.00 98.25 110 VAL A O 1
ATOM 941 N N . ILE A 1 111 ? -2.023 -0.259 -7.090 1.00 98.25 111 ILE A N 1
ATOM 942 C CA . ILE A 1 111 ? -3.166 -0.416 -6.177 1.00 98.25 111 ILE A CA 1
ATOM 943 C C . ILE A 1 111 ? -4.488 -0.252 -6.936 1.00 98.25 111 ILE A C 1
ATOM 945 O O . ILE A 1 111 ? -5.386 -1.078 -6.756 1.00 98.25 111 ILE A O 1
ATOM 949 N N . ARG A 1 112 ? -4.606 0.772 -7.795 1.00 98.12 112 ARG A N 1
ATOM 950 C CA . ARG A 1 112 ? -5.807 0.999 -8.620 1.00 98.12 112 ARG A CA 1
ATOM 951 C C . ARG A 1 112 ? -6.095 -0.193 -9.530 1.00 98.12 112 ARG A C 1
ATOM 953 O O . ARG A 1 112 ? -7.215 -0.702 -9.527 1.00 98.12 112 ARG A O 1
ATOM 960 N N . GLU A 1 113 ? -5.088 -0.698 -10.235 1.00 98.00 113 GLU A N 1
ATOM 961 C CA . GLU A 1 113 ? -5.213 -1.871 -11.102 1.00 98.00 113 GLU A CA 1
ATOM 962 C C . GLU A 1 113 ? -5.631 -3.126 -10.320 1.00 98.00 113 GLU A C 1
ATOM 964 O O . GLU A 1 113 ? -6.524 -3.859 -10.749 1.00 98.00 113 GLU A O 1
ATOM 969 N N . LEU A 1 114 ? -5.045 -3.366 -9.143 1.00 98.50 114 LEU A N 1
ATOM 970 C CA . LEU A 1 114 ? -5.394 -4.518 -8.306 1.00 98.50 114 LEU A CA 1
ATOM 971 C C . LEU A 1 114 ? -6.830 -4.444 -7.762 1.00 98.50 114 LEU A C 1
ATOM 973 O O . LEU A 1 114 ? -7.469 -5.489 -7.612 1.00 98.50 114 LEU A O 1
ATOM 977 N N . ILE A 1 115 ? -7.346 -3.241 -7.480 1.00 98.38 115 ILE A N 1
ATOM 978 C CA . ILE A 1 115 ? -8.761 -3.028 -7.129 1.00 98.38 115 ILE A CA 1
ATOM 979 C C . ILE A 1 115 ? -9.647 -3.305 -8.343 1.00 98.38 115 ILE A C 1
ATOM 981 O O . ILE A 1 115 ? -10.612 -4.059 -8.234 1.00 98.38 115 ILE A O 1
ATOM 985 N N . ASN A 1 116 ? -9.295 -2.754 -9.507 1.00 98.00 116 ASN A N 1
ATOM 986 C CA . ASN A 1 116 ? -10.050 -2.940 -10.748 1.00 98.00 116 ASN A CA 1
ATOM 987 C C . ASN A 1 116 ? -10.132 -4.416 -11.164 1.00 98.00 116 ASN A C 1
ATOM 989 O O . ASN A 1 116 ? -11.133 -4.849 -11.731 1.00 98.00 116 ASN A O 1
ATOM 993 N N . GLN A 1 117 ? -9.102 -5.206 -10.853 1.00 97.94 117 GLN A N 1
ATOM 994 C CA . GLN A 1 117 ? -9.085 -6.649 -11.096 1.00 97.94 117 GLN A CA 1
ATOM 995 C C . GLN A 1 117 ? -9.727 -7.488 -9.977 1.00 97.94 117 GLN A C 1
ATOM 997 O O . GLN A 1 117 ? -9.683 -8.722 -10.060 1.00 97.94 117 GLN A O 1
ATOM 1002 N N . ASP A 1 118 ? -10.324 -6.869 -8.955 1.00 98.19 118 ASP A N 1
ATOM 1003 C CA . ASP A 1 118 ? -10.921 -7.542 -7.790 1.00 98.19 118 ASP A CA 1
ATOM 1004 C C . ASP A 1 118 ? -9.925 -8.461 -7.051 1.00 98.19 118 ASP A C 1
ATOM 1006 O O . ASP A 1 118 ? -10.257 -9.544 -6.566 1.00 98.19 118 ASP A O 1
ATOM 1010 N N . LEU A 1 119 ? -8.650 -8.069 -6.999 1.00 98.38 119 LEU A N 1
ATOM 1011 C CA . LEU A 1 119 ? -7.607 -8.802 -6.268 1.00 98.38 119 LEU A CA 1
ATOM 1012 C C . LEU A 1 119 ? -7.415 -8.240 -4.859 1.00 98.38 119 LEU A C 1
ATOM 1014 O O . LEU A 1 119 ? -7.100 -8.982 -3.923 1.00 98.38 119 LEU A O 1
ATOM 1018 N N . ILE A 1 120 ? -7.643 -6.940 -4.692 1.00 98.50 120 ILE A N 1
ATOM 1019 C CA . ILE A 1 120 ? -7.673 -6.280 -3.389 1.00 98.50 120 ILE A CA 1
ATOM 1020 C C . ILE A 1 120 ? -8.919 -5.414 -3.266 1.00 98.50 120 ILE A C 1
ATOM 1022 O O . ILE A 1 120 ? -9.465 -4.938 -4.254 1.00 98.50 120 ILE A O 1
ATOM 1026 N N . ILE A 1 121 ? -9.328 -5.161 -2.029 1.00 97.88 121 ILE A N 1
ATOM 1027 C CA . ILE A 1 121 ? -10.376 -4.200 -1.696 1.00 97.88 121 ILE A CA 1
ATOM 1028 C C . ILE A 1 121 ? -9.865 -3.203 -0.665 1.00 97.88 121 ILE A C 1
ATOM 1030 O O . ILE A 1 121 ? -9.056 -3.540 0.206 1.00 97.88 121 ILE A O 1
ATOM 1034 N N . LEU A 1 122 ? -10.396 -1.985 -0.719 1.00 96.88 122 LEU A N 1
ATOM 1035 C CA . LEU A 1 122 ? -10.344 -1.065 0.406 1.00 96.88 122 LEU A CA 1
ATOM 1036 C C . LEU A 1 122 ? -11.490 -1.421 1.359 1.00 96.88 122 LEU A C 1
ATOM 1038 O O . LEU A 1 122 ? -12.663 -1.358 0.996 1.00 96.88 122 LEU A O 1
ATOM 1042 N N . THR A 1 123 ? -11.158 -1.862 2.568 1.00 94.94 123 THR A N 1
ATOM 1043 C CA . THR A 1 123 ? -12.169 -2.297 3.544 1.00 94.94 123 THR A CA 1
ATOM 1044 C C . THR A 1 123 ? -13.066 -1.141 3.990 1.00 94.94 123 THR A C 1
ATOM 1046 O O . THR A 1 123 ? -12.681 0.019 3.920 1.00 94.94 123 THR A O 1
ATOM 1049 N N . SER A 1 124 ? -14.265 -1.446 4.492 1.00 93.44 124 SER A N 1
ATOM 1050 C CA . SER A 1 124 ? -15.162 -0.451 5.101 1.00 93.44 124 SER A CA 1
ATOM 1051 C C . SER A 1 124 ? -14.559 0.187 6.360 1.00 93.44 124 SER A C 1
ATOM 1053 O O . SER A 1 124 ? -13.725 -0.431 7.027 1.00 93.44 124 SER A O 1
ATOM 1055 N N . SER A 1 125 ? -15.089 1.343 6.761 1.00 92.12 125 SER A N 1
ATOM 1056 C CA . SER A 1 125 ? -14.757 2.020 8.022 1.00 92.12 125 SER A CA 1
ATOM 1057 C C . SER A 1 125 ? -14.932 1.121 9.252 1.00 92.12 125 SER A C 1
ATOM 1059 O O . SER A 1 125 ? -14.003 1.002 10.046 1.00 92.12 125 SER A O 1
ATOM 1061 N N . VAL A 1 126 ? -16.049 0.392 9.341 1.00 93.50 126 VAL A N 1
ATOM 1062 C CA . VAL A 1 126 ? -16.356 -0.572 10.418 1.00 93.50 126 VAL A CA 1
ATOM 1063 C C . VAL A 1 126 ? -15.273 -1.646 10.545 1.00 93.50 126 VAL A C 1
ATOM 1065 O O . VAL A 1 126 ? -14.720 -1.865 11.620 1.00 93.50 126 VAL A O 1
ATOM 1068 N N . LYS A 1 127 ? -14.897 -2.273 9.424 1.00 93.12 127 LYS A N 1
ATOM 1069 C CA . LYS A 1 127 ? -13.811 -3.274 9.361 1.00 93.12 127 LYS A CA 1
ATOM 1070 C C . LYS A 1 127 ? -12.409 -2.702 9.619 1.00 93.12 127 LYS A C 1
ATOM 1072 O O . LYS A 1 127 ? -11.453 -3.469 9.651 1.00 93.12 127 LYS A O 1
ATOM 1077 N N . SER A 1 128 ? -12.283 -1.383 9.754 1.00 94.50 128 SER A N 1
ATOM 1078 C CA . SER A 1 128 ? -11.021 -0.670 9.970 1.00 94.50 128 SER A CA 1
ATOM 1079 C C . SER A 1 128 ? -10.961 0.071 11.310 1.00 94.50 128 SER A C 1
ATOM 1081 O O . SER A 1 128 ? -9.963 0.737 11.585 1.00 94.50 128 SER A O 1
ATOM 1083 N N . VAL A 1 129 ? -11.985 -0.026 12.171 1.00 95.81 129 VAL A N 1
ATOM 1084 C CA . VAL A 1 129 ? -11.998 0.667 13.476 1.00 95.81 129 VAL A CA 1
ATOM 1085 C C . VAL A 1 129 ? -10.805 0.238 14.336 1.00 95.81 129 VAL A C 1
ATOM 1087 O O . VAL A 1 129 ? -10.186 1.064 15.011 1.00 95.81 129 VAL A O 1
ATOM 1090 N N . ASP A 1 130 ? -10.409 -1.032 14.237 1.00 95.12 130 ASP A N 1
ATOM 1091 C CA . ASP A 1 130 ? -9.257 -1.609 14.928 1.00 95.12 130 ASP A CA 1
ATOM 1092 C C . ASP A 1 130 ? -7.906 -1.007 14.504 1.00 95.12 130 ASP A C 1
ATOM 1094 O O . ASP A 1 130 ? -6.907 -1.229 15.187 1.00 95.12 130 ASP A O 1
ATOM 1098 N N . LEU A 1 131 ? -7.836 -0.227 13.423 1.00 94.56 131 LEU A N 1
ATOM 1099 C CA . LEU A 1 131 ? -6.599 0.431 12.993 1.00 94.56 131 LEU A CA 1
ATOM 1100 C C . LEU A 1 131 ? -6.213 1.638 13.852 1.00 94.56 131 LEU A C 1
ATOM 1102 O O . LEU A 1 131 ? -5.057 2.075 13.783 1.00 94.56 131 LEU A O 1
ATOM 1106 N N . ASN A 1 132 ? -7.154 2.170 14.635 1.00 94.75 132 ASN A N 1
ATOM 1107 C CA . ASN A 1 132 ? -6.926 3.302 15.528 1.00 94.75 132 ASN A CA 1
ATOM 1108 C C . ASN A 1 132 ? -6.260 2.847 16.829 1.00 94.75 132 ASN A C 1
ATOM 1110 O O . ASN A 1 132 ? -6.406 1.711 17.297 1.00 94.75 132 ASN A O 1
ATOM 1114 N N . THR A 1 133 ? -5.497 3.736 17.438 1.00 95.69 133 THR A N 1
ATOM 1115 C CA . THR A 1 133 ? -4.932 3.547 18.770 1.00 95.69 133 THR A CA 1
ATOM 1116 C C . THR A 1 133 ? -6.037 3.511 19.821 1.00 95.69 133 THR A C 1
ATOM 1118 O O . THR A 1 133 ? -7.126 4.051 19.647 1.00 95.69 133 THR A O 1
ATOM 1121 N N . ARG A 1 134 ? -5.746 2.906 20.977 1.00 97.00 134 ARG A N 1
ATOM 1122 C CA . ARG A 1 134 ? -6.689 2.888 22.103 1.00 97.00 134 ARG A CA 1
ATOM 1123 C C . ARG A 1 134 ? -7.111 4.305 22.523 1.00 97.00 134 ARG A C 1
ATOM 1125 O O . ARG A 1 134 ? -8.268 4.506 22.862 1.00 97.00 134 ARG A O 1
ATOM 1132 N N . LYS A 1 135 ? -6.183 5.268 22.476 1.00 97.00 135 LYS A N 1
ATOM 1133 C CA . LYS A 1 135 ? -6.430 6.669 22.837 1.00 97.00 135 LYS A CA 1
ATOM 1134 C C . LYS A 1 135 ? -7.404 7.343 21.868 1.00 97.00 135 LYS A C 1
ATOM 1136 O O . LYS A 1 135 ? -8.337 7.985 22.327 1.00 97.00 135 LYS A O 1
ATOM 1141 N N . GLU A 1 136 ? -7.219 7.164 20.562 1.00 96.75 136 GLU A N 1
ATOM 1142 C CA . GLU A 1 136 ? -8.138 7.698 19.542 1.00 96.75 136 GLU A CA 1
ATOM 1143 C C . GLU A 1 136 ? -9.553 7.127 19.708 1.00 96.75 136 GLU A C 1
ATOM 1145 O O . GLU A 1 136 ? -10.524 7.873 19.646 1.00 96.75 136 GLU A O 1
ATOM 1150 N N . LEU A 1 137 ? -9.676 5.828 20.011 1.00 97.81 137 LEU A N 1
ATOM 1151 C CA . LEU A 1 137 ? -10.977 5.202 20.276 1.00 97.81 137 LEU A CA 1
ATOM 1152 C C . LEU A 1 137 ? -11.654 5.772 21.533 1.00 97.81 137 LEU A C 1
ATOM 1154 O O . LEU A 1 137 ? -12.859 5.990 21.523 1.00 97.81 137 LEU A O 1
ATOM 1158 N N . MET A 1 138 ? -10.896 6.028 22.607 1.00 97.69 138 MET A N 1
ATOM 1159 C CA . MET A 1 138 ? -11.430 6.658 23.825 1.00 97.69 138 MET A CA 1
ATOM 1160 C C . MET A 1 138 ? -11.937 8.076 23.552 1.00 97.69 138 MET A C 1
ATOM 1162 O O . MET A 1 138 ? -13.043 8.403 23.960 1.00 97.69 138 MET A O 1
ATOM 1166 N N . ILE A 1 139 ? -11.169 8.881 22.811 1.00 97.31 139 ILE A N 1
ATOM 1167 C CA . ILE A 1 139 ? -11.572 10.242 22.418 1.00 97.31 139 ILE A CA 1
ATOM 1168 C C . ILE A 1 139 ? -12.870 10.206 21.602 1.00 97.31 139 ILE A C 1
ATOM 1170 O O . ILE A 1 139 ? -13.763 11.022 21.816 1.00 97.31 139 ILE A O 1
ATOM 1174 N N . LEU A 1 140 ? -12.999 9.241 20.688 1.00 97.38 140 LEU A N 1
ATOM 1175 C CA . LEU A 1 140 ? -14.214 9.073 19.898 1.00 97.38 140 LEU A CA 1
ATOM 1176 C C . LEU A 1 140 ? -15.420 8.677 20.766 1.00 97.38 140 LEU A C 1
ATOM 1178 O O . LEU A 1 140 ? -16.501 9.225 20.587 1.00 97.38 140 LEU A O 1
ATOM 1182 N N . LEU A 1 141 ? -15.245 7.759 21.720 1.00 97.88 141 LEU A N 1
ATOM 1183 C CA . LEU A 1 141 ? -16.313 7.369 22.649 1.00 97.88 141 LEU A CA 1
ATOM 1184 C C . LEU A 1 141 ? -16.772 8.549 23.521 1.00 97.88 141 LEU A C 1
ATOM 1186 O O . LEU A 1 141 ? -17.973 8.730 23.695 1.00 97.88 141 LEU A O 1
ATOM 1190 N N . GLU A 1 142 ? -15.838 9.376 24.004 1.00 97.56 142 GLU A N 1
ATOM 1191 C CA . GLU A 1 142 ? -16.142 10.607 24.755 1.00 97.56 142 GLU A CA 1
ATOM 1192 C C . GLU A 1 142 ? -16.929 11.610 23.909 1.00 97.56 142 GLU A C 1
ATOM 1194 O O . GLU A 1 142 ? -17.903 12.179 24.387 1.00 97.56 142 GLU A O 1
ATOM 1199 N N . LYS A 1 143 ? -16.555 11.787 22.636 1.00 97.75 143 LYS A N 1
ATOM 1200 C CA . LYS A 1 143 ? -17.237 12.702 21.708 1.00 97.75 143 LYS A CA 1
ATOM 1201 C C . LYS A 1 143 ? -18.721 12.368 21.495 1.00 97.75 143 LYS A C 1
ATOM 1203 O O . LYS A 1 143 ? -19.496 13.274 21.207 1.00 97.75 143 LYS A O 1
ATOM 1208 N N . TYR A 1 144 ? -19.098 11.095 21.592 1.00 97.56 144 TYR A N 1
ATOM 1209 C CA . TYR A 1 144 ? -20.474 10.622 21.388 1.00 97.56 144 TYR A CA 1
ATOM 1210 C C . TYR A 1 144 ? -21.175 10.222 22.696 1.00 97.56 144 TYR A C 1
ATOM 1212 O O . TYR A 1 144 ? -22.203 9.548 22.647 1.00 97.56 144 TYR A O 1
ATOM 1220 N N . ASP A 1 145 ? -20.621 10.597 23.854 1.00 97.56 145 ASP A N 1
ATOM 1221 C CA . ASP A 1 145 ? -21.166 10.273 25.181 1.00 97.56 145 ASP A CA 1
ATOM 1222 C C . ASP A 1 145 ? -21.389 8.759 25.414 1.00 97.56 145 ASP A C 1
ATOM 1224 O O . ASP A 1 145 ? -22.292 8.334 26.140 1.00 97.56 145 ASP A O 1
ATOM 1228 N N . ILE A 1 146 ? -20.543 7.909 24.816 1.00 97.75 146 ILE A N 1
ATOM 1229 C CA . ILE A 1 146 ? -20.621 6.449 24.959 1.00 97.75 146 ILE A CA 1
ATOM 1230 C C . ILE A 1 146 ? -19.786 6.005 26.161 1.00 97.75 146 ILE A C 1
ATOM 1232 O O . ILE A 1 146 ? -18.566 6.177 26.207 1.00 97.75 146 ILE A O 1
ATOM 1236 N N . ASN A 1 147 ? -20.431 5.344 27.123 1.00 96.56 147 ASN A N 1
ATOM 1237 C CA . ASN A 1 147 ? -19.769 4.881 28.339 1.00 96.56 147 ASN A CA 1
ATOM 1238 C C . ASN A 1 147 ? -18.724 3.776 28.074 1.00 96.56 147 ASN A C 1
ATOM 1240 O O . ASN A 1 147 ? -19.001 2.752 27.431 1.00 96.56 147 ASN A O 1
ATOM 1244 N N . TYR A 1 148 ? -17.542 3.930 28.667 1.00 97.31 148 TYR A N 1
ATOM 1245 C CA . TYR A 1 148 ? -16.455 2.955 28.644 1.00 97.31 148 TYR A CA 1
ATOM 1246 C C . TYR A 1 148 ? -15.633 3.026 29.939 1.00 97.31 148 TYR A C 1
ATOM 1248 O O . TYR A 1 148 ? -15.599 4.049 30.626 1.00 97.31 148 TYR A O 1
ATOM 1256 N N . LEU A 1 149 ? -14.937 1.941 30.279 1.00 96.31 149 LEU A N 1
ATOM 1257 C CA . LEU A 1 149 ? -14.026 1.929 31.422 1.00 96.31 149 LEU A CA 1
ATOM 1258 C C . LEU A 1 149 ? -12.611 2.284 30.973 1.00 96.31 149 LEU A C 1
ATOM 1260 O O . LEU A 1 149 ? -12.101 1.770 29.978 1.00 96.31 149 LEU A O 1
ATOM 1264 N N . LYS A 1 150 ? -11.891 3.076 31.775 1.00 94.38 150 LYS A N 1
ATOM 1265 C CA . LYS A 1 150 ? -10.465 3.357 31.520 1.00 94.38 150 LYS A CA 1
ATOM 1266 C C . LYS A 1 150 ? -9.587 2.102 31.517 1.00 94.38 150 LYS A C 1
ATOM 1268 O O . LYS A 1 150 ? -8.471 2.178 31.009 1.00 94.38 150 LYS A O 1
ATOM 1273 N N . SER A 1 151 ? -10.070 0.968 32.024 1.00 95.81 151 SER A N 1
ATOM 1274 C CA . SER A 1 151 ? -9.428 -0.352 31.962 1.00 95.81 151 SER A CA 1
ATOM 1275 C C . SER A 1 151 ? -9.833 -1.200 30.744 1.00 95.81 151 SER A C 1
ATOM 1277 O O . SER A 1 151 ? -9.210 -2.236 30.510 1.00 95.81 151 SER A O 1
ATOM 1279 N N . ASP A 1 152 ? -10.818 -0.777 29.940 1.00 97.44 152 ASP A N 1
ATOM 1280 C CA . ASP A 1 152 ? -11.321 -1.554 28.799 1.00 97.44 152 ASP A CA 1
ATOM 1281 C C . ASP A 1 152 ? -10.219 -1.823 27.769 1.00 97.44 152 ASP A C 1
ATOM 1283 O O . ASP A 1 152 ? -9.440 -0.940 27.387 1.00 97.44 152 ASP A O 1
ATOM 1287 N N . LYS A 1 153 ? -10.156 -3.059 27.272 1.00 97.88 153 LYS A N 1
ATOM 1288 C CA . LYS A 1 153 ? -9.211 -3.431 26.213 1.00 97.88 153 LYS A CA 1
ATOM 1289 C C . LYS A 1 153 ? -9.612 -2.770 24.894 1.00 97.88 153 LYS A C 1
ATOM 1291 O O . LYS A 1 153 ? -10.780 -2.479 24.659 1.00 97.88 153 LYS A O 1
ATOM 1296 N N . LYS A 1 154 ? -8.644 -2.595 23.986 1.00 97.62 154 LYS A N 1
ATOM 1297 C CA . LYS A 1 154 ? -8.885 -2.016 22.652 1.00 97.62 154 LYS A CA 1
ATOM 1298 C C . LYS A 1 154 ? -10.031 -2.716 21.909 1.00 97.62 154 LYS A C 1
ATOM 1300 O O . LYS A 1 154 ? -10.868 -2.041 21.332 1.00 97.62 154 LYS A O 1
ATOM 1305 N N . THR A 1 155 ? -10.098 -4.043 21.967 1.00 97.62 155 THR A N 1
ATOM 1306 C CA . THR A 1 155 ? -11.172 -4.834 21.344 1.00 97.62 155 THR A CA 1
ATOM 1307 C C . THR A 1 155 ? -12.557 -4.496 21.901 1.00 97.62 155 THR A C 1
ATOM 1309 O O . THR A 1 155 ? -13.516 -4.398 21.140 1.00 97.62 155 THR A O 1
ATOM 1312 N N . THR A 1 156 ? -12.663 -4.248 23.209 1.00 98.19 156 THR A N 1
ATOM 1313 C CA . THR A 1 156 ? -13.903 -3.802 23.859 1.00 98.19 156 THR A CA 1
ATOM 1314 C C . THR A 1 156 ? -14.305 -2.409 23.380 1.00 98.19 156 THR A C 1
ATOM 1316 O O . THR A 1 156 ? -15.463 -2.199 23.039 1.00 98.19 156 THR A O 1
ATOM 1319 N N . LEU A 1 157 ? -13.352 -1.474 23.281 1.00 98.44 157 LEU A N 1
ATOM 1320 C CA . LEU A 1 157 ? -13.622 -0.125 22.765 1.00 98.44 157 LEU A CA 1
ATOM 1321 C C . LEU A 1 157 ? -14.086 -0.149 21.301 1.00 98.44 157 LEU A C 1
ATOM 1323 O O . LEU A 1 157 ? -15.032 0.546 20.948 1.00 98.44 157 LEU A O 1
ATOM 1327 N N . VAL A 1 158 ? -13.449 -0.979 20.464 1.00 98.06 158 VAL A N 1
ATOM 1328 C CA . VAL A 1 158 ? -13.865 -1.201 19.067 1.00 98.06 158 VAL A CA 1
ATOM 1329 C C . VAL A 1 158 ? -15.307 -1.706 19.012 1.00 98.06 158 VAL A C 1
ATOM 1331 O O . VAL A 1 158 ? -16.104 -1.160 18.258 1.00 98.06 158 VAL A O 1
ATOM 1334 N N . SER A 1 159 ? -15.651 -2.704 19.833 1.00 98.06 159 SER A N 1
ATOM 1335 C CA . SER A 1 159 ? -17.006 -3.277 19.862 1.00 98.06 159 SER A CA 1
ATOM 1336 C C . SER A 1 159 ? -18.038 -2.220 20.260 1.00 98.06 159 SER A C 1
ATOM 1338 O O . SER A 1 159 ? -19.016 -2.029 19.548 1.00 98.06 159 SER A O 1
ATOM 1340 N N . LYS A 1 160 ? -17.753 -1.430 21.306 1.00 98.25 160 LYS A N 1
ATOM 1341 C CA . LYS A 1 160 ? -18.610 -0.312 21.731 1.00 98.25 160 LYS A CA 1
ATOM 1342 C C . LYS A 1 160 ? -18.850 0.703 20.612 1.00 98.25 160 LYS A C 1
ATOM 1344 O O . LYS A 1 160 ? -19.985 1.123 20.425 1.00 98.25 160 LYS A O 1
ATOM 1349 N N . ILE A 1 161 ? -17.815 1.080 19.859 1.00 98.06 161 ILE A N 1
ATOM 1350 C CA . ILE A 1 161 ? -17.960 1.997 18.716 1.00 98.06 161 ILE A CA 1
ATOM 1351 C C . ILE A 1 161 ? -18.869 1.391 17.643 1.00 98.06 161 ILE A C 1
ATOM 1353 O O . ILE A 1 161 ? -19.789 2.059 17.188 1.00 98.06 161 ILE A O 1
ATOM 1357 N N . ILE A 1 162 ? -18.636 0.132 17.264 1.00 97.25 162 ILE A N 1
ATOM 135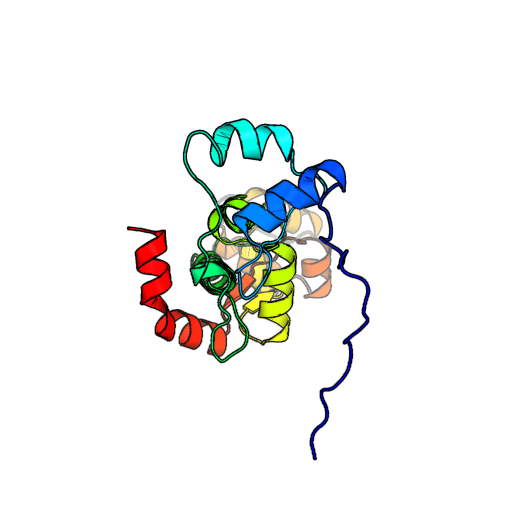8 C CA . ILE A 1 162 ? -19.402 -0.543 16.205 1.00 97.25 162 ILE A CA 1
ATOM 1359 C C . ILE A 1 162 ? -20.871 -0.749 16.607 1.00 97.25 162 ILE A C 1
ATOM 1361 O O . ILE A 1 162 ? -21.752 -0.656 15.762 1.00 97.25 162 ILE A O 1
ATOM 1365 N N . GLU A 1 163 ? -21.141 -1.020 17.884 1.00 97.62 163 GLU A N 1
ATOM 1366 C CA . GLU A 1 163 ? -22.494 -1.261 18.401 1.00 97.62 163 GLU A CA 1
ATOM 1367 C C . GLU A 1 163 ? -23.313 0.025 18.589 1.00 97.62 163 GLU A C 1
ATOM 1369 O O . GLU A 1 163 ? -24.540 -0.032 18.548 1.00 97.62 163 GLU A O 1
ATOM 1374 N N . ASN A 1 164 ? -22.659 1.171 18.817 1.00 97.88 164 ASN A N 1
ATOM 1375 C CA . ASN A 1 164 ? -23.338 2.422 19.183 1.00 97.88 164 ASN A CA 1
ATOM 1376 C C . ASN A 1 164 ? -23.300 3.498 18.088 1.00 97.88 164 ASN A C 1
ATOM 1378 O O . ASN A 1 164 ? -24.102 4.428 18.142 1.00 97.88 164 ASN A O 1
ATOM 1382 N N . LEU A 1 165 ? -22.395 3.403 17.107 1.00 97.19 165 LEU A N 1
ATOM 1383 C CA . LEU A 1 165 ? -22.298 4.362 16.006 1.00 97.19 165 LEU A CA 1
ATOM 1384 C C . LEU A 1 165 ? -22.750 3.746 14.681 1.00 97.19 165 LEU A C 1
ATOM 1386 O O . LEU A 1 165 ? -22.462 2.594 14.365 1.00 97.19 165 LEU A O 1
ATOM 1390 N N . SER A 1 166 ? -23.416 4.559 13.865 1.00 95.56 166 SER A N 1
ATOM 1391 C CA . SER A 1 166 ? -23.749 4.209 12.484 1.00 95.56 166 SER A CA 1
ATOM 1392 C C . SER A 1 166 ? -22.502 4.140 11.595 1.00 95.56 166 SER A C 1
ATOM 1394 O O . SER A 1 166 ? -21.483 4.786 11.857 1.00 95.56 166 SER A O 1
ATOM 1396 N N . ASN A 1 167 ? -22.609 3.415 10.478 1.00 93.44 167 ASN A N 1
ATOM 1397 C CA . ASN A 1 167 ? -21.539 3.334 9.481 1.00 93.44 167 ASN A CA 1
ATOM 1398 C C . ASN A 1 167 ? -21.099 4.716 8.978 1.00 93.44 167 ASN A C 1
ATOM 1400 O O . ASN A 1 167 ? -19.909 4.912 8.729 1.00 93.44 167 ASN A O 1
ATOM 1404 N N . ASP A 1 168 ? -22.023 5.670 8.853 1.00 94.25 168 ASP A N 1
ATOM 1405 C CA . ASP A 1 168 ? -21.722 7.022 8.376 1.00 94.25 168 ASP A CA 1
ATOM 1406 C C . ASP A 1 168 ? -20.925 7.814 9.413 1.00 94.25 168 ASP A C 1
ATOM 1408 O O . ASP A 1 168 ? -19.896 8.395 9.071 1.00 94.25 168 ASP A O 1
ATOM 1412 N N . GLN A 1 169 ? -21.318 7.756 10.691 1.00 96.25 169 GLN A N 1
ATOM 1413 C CA . GLN A 1 169 ? -20.560 8.375 11.786 1.00 96.25 169 GLN A CA 1
ATOM 1414 C C . GLN A 1 169 ? -19.144 7.793 11.872 1.00 96.25 169 GLN A C 1
ATOM 1416 O O . GLN A 1 169 ? -18.163 8.532 11.886 1.00 96.25 169 GLN A O 1
ATOM 1421 N N . ILE A 1 170 ? -19.012 6.462 11.837 1.00 95.88 170 ILE A N 1
ATOM 1422 C CA . ILE A 1 170 ? -17.698 5.802 11.851 1.00 95.88 170 ILE A CA 1
ATOM 1423 C C . ILE A 1 170 ? -16.871 6.232 10.632 1.00 95.88 170 ILE A C 1
ATOM 1425 O O . ILE A 1 170 ? -15.671 6.476 10.750 1.00 95.88 170 ILE A O 1
ATOM 1429 N N . SER A 1 171 ? -17.496 6.346 9.458 1.00 93.75 171 SER A N 1
ATOM 1430 C CA . SER A 1 171 ? -16.807 6.746 8.228 1.00 93.75 171 SER A CA 1
ATOM 1431 C C . SER A 1 171 ? -16.352 8.199 8.233 1.00 93.75 171 SER A C 1
ATOM 1433 O O . SER A 1 171 ? -15.327 8.480 7.619 1.00 93.75 171 SER A O 1
ATOM 1435 N N . GLN A 1 172 ? -17.078 9.098 8.900 1.00 94.50 172 GLN A N 1
ATOM 1436 C CA . GLN A 1 172 ? -16.704 10.507 9.059 1.00 94.50 172 GLN A CA 1
ATOM 1437 C C . GLN A 1 172 ? -15.517 10.670 10.016 1.00 94.50 172 GLN A C 1
ATOM 1439 O O . GLN A 1 172 ? -14.577 11.406 9.717 1.00 94.50 172 GLN A O 1
ATOM 1444 N N . GLU A 1 173 ? -15.527 9.944 11.131 1.00 94.69 173 GLU A N 1
ATOM 1445 C CA . GLU A 1 173 ? -14.535 10.108 12.201 1.00 94.69 173 GLU A CA 1
ATOM 1446 C C . GLU A 1 173 ? -13.241 9.336 11.944 1.00 94.69 173 GLU A C 1
ATOM 1448 O O . GLU A 1 173 ? -12.144 9.789 12.266 1.00 94.69 173 GLU A O 1
ATOM 1453 N N . ILE A 1 174 ? -13.351 8.155 11.342 1.00 92.94 174 ILE A N 1
ATOM 1454 C CA . ILE A 1 174 ? -12.211 7.293 11.059 1.00 92.94 174 ILE A CA 1
ATOM 1455 C C . ILE A 1 174 ? -12.030 7.304 9.553 1.00 92.94 174 ILE A C 1
ATOM 1457 O O . ILE A 1 174 ? -12.875 6.774 8.844 1.00 92.94 174 ILE A O 1
ATOM 1461 N N . GLN A 1 175 ? -10.917 7.846 9.055 1.00 91.62 175 GLN A N 1
ATOM 1462 C CA . GLN A 1 175 ? -10.578 7.864 7.618 1.00 91.62 175 GLN A CA 1
ATOM 1463 C C . GLN A 1 175 ? -9.574 6.778 7.214 1.00 91.62 175 GLN A C 1
ATOM 1465 O O . GLN A 1 175 ? -9.444 6.433 6.039 1.00 91.62 175 GLN A O 1
ATOM 1470 N N . LYS A 1 176 ? -8.866 6.203 8.189 1.00 94.50 176 LYS A N 1
ATOM 1471 C CA . LYS A 1 176 ? -7.897 5.134 7.947 1.00 94.50 176 LYS A CA 1
ATOM 1472 C C . LYS A 1 176 ? -8.623 3.859 7.512 1.00 94.50 176 LYS A C 1
ATOM 1474 O O . LYS A 1 176 ? -9.588 3.432 8.152 1.00 94.50 176 LYS A O 1
ATOM 1479 N N . ARG A 1 177 ? -8.169 3.260 6.415 1.00 95.31 177 ARG A N 1
ATOM 1480 C CA . ARG A 1 177 ? -8.751 2.065 5.798 1.00 95.31 177 ARG A CA 1
ATOM 1481 C C . ARG A 1 177 ? -7.667 1.056 5.481 1.00 95.31 177 ARG A C 1
ATOM 1483 O O . ARG A 1 177 ? -6.592 1.416 5.004 1.00 95.31 177 ARG A O 1
ATOM 1490 N N . ARG A 1 178 ? -7.959 -0.215 5.733 1.00 95.12 178 ARG A N 1
ATOM 1491 C CA . ARG A 1 178 ? -7.074 -1.330 5.396 1.00 95.12 178 ARG A CA 1
ATOM 1492 C C . ARG A 1 178 ? -7.288 -1.751 3.947 1.00 95.12 178 ARG A C 1
ATOM 1494 O O . ARG A 1 178 ? -8.444 -1.908 3.545 1.00 95.12 178 ARG A O 1
ATOM 1501 N N . TYR A 1 179 ? -6.209 -2.013 3.219 1.00 97.81 179 TYR A N 1
ATOM 1502 C CA . TYR A 1 179 ? -6.290 -2.831 2.011 1.00 97.81 179 TYR A CA 1
ATOM 1503 C C . TYR A 1 179 ? -6.311 -4.307 2.401 1.00 97.81 179 TYR A C 1
ATOM 1505 O O . TYR A 1 179 ? -5.561 -4.733 3.279 1.00 97.81 179 TYR A O 1
ATOM 1513 N N . GLN A 1 180 ? -7.163 -5.096 1.757 1.00 97.56 180 GLN A N 1
ATOM 1514 C CA . GLN A 1 180 ? -7.299 -6.518 2.049 1.00 97.56 180 GLN A CA 1
ATOM 1515 C C . GLN A 1 180 ? -7.373 -7.323 0.755 1.00 97.56 180 GLN A C 1
ATOM 1517 O O . GLN A 1 180 ? -8.031 -6.908 -0.193 1.00 97.56 180 GLN A O 1
ATOM 1522 N N . LEU A 1 181 ? -6.729 -8.493 0.735 1.00 98.12 181 LEU A N 1
ATOM 1523 C CA . LEU A 1 181 ? -6.876 -9.440 -0.368 1.00 98.12 181 LEU A CA 1
ATOM 1524 C C . LEU A 1 181 ? -8.300 -10.002 -0.421 1.00 98.12 181 LEU A C 1
ATOM 1526 O O . LEU A 1 181 ? -8.834 -10.454 0.600 1.00 98.12 181 LEU A O 1
ATOM 1530 N N . THR A 1 182 ? -8.861 -10.061 -1.623 1.00 98.25 182 THR A N 1
ATOM 1531 C CA . THR A 1 182 ? -10.037 -10.891 -1.915 1.00 98.25 182 THR A CA 1
ATOM 1532 C C . THR A 1 182 ? -9.635 -12.367 -1.962 1.00 98.25 182 THR A C 1
ATOM 1534 O O . THR A 1 182 ? -8.448 -12.705 -1.938 1.00 98.25 182 THR A O 1
ATOM 1537 N N . ASP A 1 183 ? -10.598 -13.284 -2.050 1.00 98.19 183 ASP A N 1
ATOM 1538 C CA . ASP A 1 183 ? -10.274 -14.708 -2.222 1.00 98.19 183 ASP A CA 1
ATOM 1539 C C . ASP A 1 183 ? -9.585 -14.979 -3.568 1.00 98.19 183 ASP A C 1
ATOM 1541 O O . ASP A 1 183 ? -8.660 -15.796 -3.644 1.00 98.19 183 ASP A O 1
ATOM 1545 N N . LYS A 1 184 ? -9.942 -14.203 -4.599 1.00 97.94 184 LYS A N 1
ATOM 1546 C CA . LYS A 1 184 ? -9.234 -14.170 -5.881 1.00 97.94 184 LYS A CA 1
ATOM 1547 C C . LYS A 1 184 ? -7.786 -13.712 -5.697 1.00 97.94 184 LYS A C 1
ATOM 1549 O O . LYS A 1 184 ? -6.872 -14.396 -6.149 1.00 97.94 184 LYS A O 1
ATOM 1554 N N . GLY A 1 185 ? -7.562 -12.614 -4.972 1.00 98.00 185 GLY A N 1
ATOM 1555 C CA . GLY A 1 185 ? -6.225 -12.096 -4.671 1.00 98.00 185 GLY A CA 1
ATOM 1556 C C . GLY A 1 185 ? -5.351 -13.067 -3.881 1.00 98.00 185 GLY A C 1
ATOM 1557 O O . GLY A 1 185 ? -4.177 -13.232 -4.202 1.00 98.00 185 GLY A O 1
ATOM 1558 N N . LYS A 1 186 ? -5.918 -13.755 -2.881 1.00 97.94 186 LYS A N 1
ATOM 1559 C CA . LYS A 1 186 ? -5.206 -14.793 -2.112 1.00 97.94 186 LYS A CA 1
ATOM 1560 C C . LYS A 1 186 ? -4.778 -15.959 -2.998 1.00 97.94 186 LYS A C 1
ATOM 1562 O O . LYS A 1 186 ? -3.627 -16.379 -2.918 1.00 97.94 186 LYS A O 1
ATOM 1567 N N . SER A 1 187 ? -5.695 -16.459 -3.828 1.00 97.00 187 SER A N 1
ATOM 1568 C CA . SER A 1 187 ? -5.419 -17.567 -4.752 1.00 97.00 187 SER A CA 1
ATOM 1569 C C . SER A 1 187 ? -4.322 -17.170 -5.738 1.00 97.00 187 SER A C 1
ATOM 1571 O O . SER A 1 187 ? -3.316 -17.860 -5.869 1.00 97.00 187 SER A O 1
ATOM 1573 N N . TYR A 1 188 ? -4.445 -15.975 -6.316 1.00 96.62 188 TYR A N 1
ATOM 1574 C CA . TYR A 1 188 ? -3.471 -15.457 -7.266 1.00 96.62 188 TYR A CA 1
ATOM 1575 C C . TYR A 1 188 ? -2.078 -15.257 -6.649 1.00 96.62 188 TYR A C 1
ATOM 1577 O O . TYR A 1 188 ? -1.065 -15.600 -7.261 1.00 96.62 188 TYR A O 1
ATOM 1585 N N . LEU A 1 189 ? -2.008 -14.745 -5.415 1.00 96.69 189 LEU A N 1
ATOM 1586 C CA . LEU A 1 189 ? -0.749 -14.601 -4.683 1.00 96.69 189 LEU A CA 1
ATOM 1587 C C . LEU A 1 189 ? -0.091 -15.961 -4.399 1.00 96.69 189 LEU A C 1
ATOM 1589 O O . LEU A 1 189 ? 1.133 -16.081 -4.476 1.00 96.69 189 LEU A O 1
ATOM 1593 N N . LEU A 1 190 ? -0.891 -16.985 -4.084 1.00 95.94 190 LEU A N 1
ATOM 1594 C CA . LEU A 1 190 ? -0.403 -18.338 -3.816 1.00 95.94 190 LEU A CA 1
ATOM 1595 C C . LEU A 1 190 ? 0.224 -18.977 -5.063 1.00 95.94 190 LEU A C 1
ATOM 1597 O O . LEU A 1 190 ? 1.315 -19.550 -4.962 1.00 95.94 190 LEU A O 1
ATOM 1601 N N . ASP A 1 191 ? -0.419 -18.820 -6.221 1.00 96.06 191 ASP A N 1
ATOM 1602 C CA . ASP A 1 191 ? 0.068 -19.329 -7.512 1.00 96.06 191 ASP A CA 1
ATOM 1603 C C . ASP A 1 191 ? 1.423 -18.712 -7.903 1.00 96.06 191 ASP A C 1
ATOM 1605 O O . ASP A 1 191 ? 2.249 -19.348 -8.558 1.00 96.06 191 ASP A O 1
ATOM 1609 N N . HIS A 1 192 ? 1.703 -17.501 -7.412 1.00 95.56 192 HIS A N 1
ATOM 1610 C CA . HIS A 1 192 ? 2.910 -16.733 -7.727 1.00 95.56 192 HIS A CA 1
ATOM 1611 C C . HIS A 1 192 ? 3.897 -16.617 -6.555 1.00 95.56 192 HIS A C 1
ATOM 1613 O O . HIS A 1 192 ? 4.790 -15.766 -6.563 1.00 95.56 192 HIS A O 1
ATOM 1619 N N . LYS A 1 193 ? 3.814 -17.503 -5.552 1.00 93.75 193 LYS A N 1
ATOM 1620 C CA . LYS A 1 193 ? 4.689 -17.477 -4.359 1.00 93.75 193 LYS A CA 1
ATOM 1621 C C . LYS A 1 193 ? 6.195 -17.507 -4.663 1.00 93.75 193 LYS A C 1
ATOM 1623 O O . LYS A 1 193 ? 6.999 -17.064 -3.844 1.00 93.75 193 LYS A O 1
ATOM 1628 N N . TYR A 1 194 ? 6.592 -18.023 -5.830 1.00 92.81 194 TYR A N 1
ATOM 1629 C CA . TYR A 1 194 ? 7.991 -18.048 -6.268 1.00 92.81 194 TYR A CA 1
ATOM 1630 C C . TYR A 1 194 ? 8.564 -16.634 -6.471 1.00 92.81 194 TYR A C 1
ATOM 1632 O O . TYR A 1 194 ? 9.739 -16.413 -6.187 1.00 92.81 194 TYR A O 1
ATOM 1640 N N . ILE A 1 195 ? 7.732 -15.665 -6.871 1.00 92.38 195 ILE A N 1
ATOM 1641 C CA . ILE A 1 195 ? 8.121 -14.252 -7.001 1.00 92.38 195 ILE A CA 1
ATOM 1642 C C . ILE A 1 195 ? 8.427 -13.653 -5.626 1.00 92.38 195 ILE A C 1
ATOM 1644 O O . ILE A 1 195 ? 9.413 -12.938 -5.461 1.00 92.38 195 ILE A O 1
ATOM 1648 N N . ILE A 1 196 ? 7.622 -14.000 -4.618 1.00 91.38 196 ILE A N 1
ATOM 1649 C CA . ILE A 1 196 ? 7.812 -13.543 -3.235 1.00 91.38 196 ILE A CA 1
ATOM 1650 C C . ILE A 1 196 ? 9.124 -14.090 -2.672 1.00 91.38 196 ILE A C 1
ATOM 1652 O O . ILE A 1 196 ? 9.891 -13.347 -2.066 1.00 91.38 196 ILE A O 1
ATOM 1656 N N . LYS A 1 197 ? 9.420 -15.373 -2.921 1.00 89.12 197 LYS A N 1
ATOM 1657 C CA . LYS A 1 197 ? 10.669 -16.002 -2.474 1.00 89.12 197 LYS A CA 1
ATOM 1658 C C . LYS A 1 197 ? 11.903 -15.244 -2.980 1.00 89.12 197 LYS A C 1
ATOM 1660 O O . LYS A 1 197 ? 12.834 -15.054 -2.209 1.00 89.12 197 LYS A O 1
ATOM 1665 N N . ASN A 1 198 ? 11.873 -14.765 -4.223 1.00 84.06 198 ASN A N 1
ATOM 1666 C CA . ASN A 1 198 ? 12.956 -13.975 -4.822 1.00 84.06 198 ASN A CA 1
ATOM 1667 C C . ASN A 1 198 ? 13.015 -12.521 -4.310 1.00 84.06 198 ASN A C 1
ATOM 1669 O O . ASN A 1 198 ? 13.981 -11.808 -4.570 1.00 84.06 198 ASN A O 1
ATOM 1673 N N . HIS A 1 199 ? 11.968 -12.042 -3.633 1.00 86.69 199 HIS A N 1
ATOM 1674 C CA . HIS A 1 199 ? 11.958 -10.729 -2.989 1.00 86.69 199 HIS A CA 1
ATOM 1675 C C . HIS A 1 199 ? 12.536 -10.774 -1.571 1.00 86.69 199 HIS A C 1
ATOM 1677 O O . HIS A 1 199 ? 13.213 -9.829 -1.174 1.00 86.69 199 HIS A O 1
ATOM 1683 N N . THR A 1 200 ? 12.236 -11.834 -0.813 1.00 79.75 200 THR A N 1
ATOM 1684 C CA . THR A 1 200 ? 12.577 -11.955 0.616 1.00 79.75 200 THR A CA 1
ATOM 1685 C C . THR A 1 200 ? 13.833 -12.774 0.912 1.00 79.75 200 THR A C 1
ATOM 1687 O O . THR A 1 200 ? 14.275 -12.771 2.059 1.00 79.75 200 THR A O 1
ATOM 1690 N N . GLY A 1 201 ? 14.330 -13.539 -0.063 1.00 54.81 201 GLY A N 1
ATOM 1691 C CA . GLY A 1 201 ? 15.569 -14.319 0.027 1.00 54.81 201 GLY A CA 1
ATOM 1692 C C . GLY A 1 201 ? 16.740 -13.567 -0.576 1.00 54.81 201 GLY A C 1
ATOM 1693 O O . GLY A 1 201 ? 17.841 -13.704 -0.008 1.00 54.81 201 GLY A O 1
#

Secondary structure (DSSP, 8-state):
-----------S----TT--GGGHHHHHHHHTTSSSPPP--TT--HHHHIIIIIHHH--PPPGGGGSPPTTS--HHHHHHHHHHHTS--BTTPPPPTHHHHTT---HHHHHHHHHHTTSEEE--SGGGGGGS-HHHHHHHHHHTT----TT--HHHHHHHHHHHS-HHHHHHH----BEEE-HHHHHHHHHTHHHHHHHH-

Radius of gyration: 22.26 Å; chains: 1; bounding box: 52×35×70 Å

pLDDT: mean 90.64, std 14.9, range [32.72, 98.5]

Foldseek 3Di:
DDPDDDDDDPDVPPDPDLDDPVCPVVQCVLPVPAPDRFDDDNPDPPVCCCVPPCPPPVQAADSQQRDADPVRDGLLLLVLLVVLVVFLDKPPDDDDCCSRRHRRDDSVVSVVVCVVVLFKDWDALLVCLLVDDLVLLVVLCVVVVHDDDPPDDSVRSSVSCSVPDDSVSSVVSDVITGMHGDPNNVVVSVVVVVSVVVVPD